Protein AF-A0A7V2NMQ9-F1 (afdb_monomer)

pLDDT: mean 81.62, std 16.1, range [44.09, 97.94]

Sequence (235 aa):
MQAESTKLNFFAKSVIMLVFILVFSIIYSTTAYSSTNKQQQLNTLNQQINNKKQKINKNNLTKSQLDADIKQADSNMYAIQTRLDKVRTQLSAAKTKTSVTQAKLNMLQIELEQKQQEHANALKKLKQLSVVLDKRANNFYRSSGIPYIEVILSAKSFSDLLHQVYYLSRIINQDAKLVKQIKDTKAVIEAAKAAIEKNKTATEQKQVILLSEENRIASLTVDLQKQKDSLAEQL

Foldseek 3Di:
DPPPVVVVVVVVVVVVVVVVVVVVVVVVPPPPPVVVVVVVVVVVVVVVVVVVVVVVVVVVVVVVVVVVVVVVLVVVLVVLVVVLVVLVVVLVVLVVVLVVLVVVLVVLVVVLVVLVVQLVVLVVVLVVLVVVVVVVVCCQVPVDPAHVVVVLVPQPDPVSSVVVVVVVVVVVVVSVVVNVVSVVSNVVSVVVNVVSVVVSVVSVVVSVVSVVVSVVSVVVSVVSVVVSVVSVVVD

Radius of gyration: 62.07 Å; Cα contacts (8 Å, |Δi|>4): 78; chains: 1; bounding box: 125×24×190 Å

Solvent-accessible surface area (backbone atoms only — not comparable to full-atom values): 12617 Å² total; per-residue (Å²): 144,76,79,67,68,60,58,54,55,51,52,54,50,53,52,52,52,52,51,50,54,53,54,54,56,57,68,73,61,70,71,64,76,69,52,51,59,55,53,49,52,50,52,53,49,51,50,50,49,51,53,48,51,52,50,50,53,50,49,52,52,52,50,55,48,50,57,48,51,50,54,52,50,53,53,50,48,50,53,48,48,56,51,46,53,54,44,51,53,50,37,52,54,36,51,51,53,43,50,54,49,50,53,49,49,54,51,47,52,54,53,43,52,53,40,52,51,53,40,53,51,40,51,51,52,49,53,53,51,51,54,52,49,51,50,49,56,46,46,61,73,62,58,61,105,51,59,57,67,54,59,53,69,62,40,94,42,76,69,53,31,54,50,54,54,51,53,51,54,51,52,55,54,50,52,54,50,51,53,48,52,46,52,53,50,41,52,52,39,54,53,50,42,55,51,48,50,54,52,41,55,57,49,50,56,50,44,54,53,42,52,52,50,35,51,54,42,49,51,51,47,53,53,50,48,52,55,47,53,55,54,62,73,74,109

Secondary structure (DSSP, 8-state):
--SSHHHHHHHHHHHHHHHHHHHHHHHHTSSHHHHHHHHHHHHHHHHHHHHHHHHHHHHHHHHHHHHHHHHHHHHHHHHHHHHHHHHHHHHHHHHHHHHHHHHHHHHHHHHHHHHHHHHHHHHHHHHHHHHHHHHHHHHHHHSSSS-HHHHHHT-SSHHHHHHHHHHHHHHHHHHHHHHHHHHHHHHHHHHHHHHHHHHHHHHHHHHHHHHHHHHHHHHHHHHHHHHHHHHHHT-

Structure (mmCIF, N/CA/C/O backbone):
data_AF-A0A7V2NMQ9-F1
#
_entry.id   AF-A0A7V2NMQ9-F1
#
loop_
_atom_site.group_PDB
_atom_site.id
_atom_site.type_symbol
_atom_site.label_atom_id
_atom_site.label_alt_id
_atom_site.label_comp_id
_atom_site.label_asym_id
_atom_site.label_entity_id
_atom_site.label_seq_id
_atom_site.pdbx_PDB_ins_code
_atom_site.Cartn_x
_atom_site.Cartn_y
_atom_site.Cartn_z
_atom_site.occupancy
_atom_site.B_iso_or_equiv
_atom_site.auth_seq_id
_atom_site.auth_comp_id
_atom_site.auth_asym_id
_atom_site.auth_atom_id
_atom_site.pdbx_PDB_model_num
ATOM 1 N N . MET A 1 1 ? -83.427 13.486 124.119 1.00 49.03 1 MET A N 1
ATOM 2 C CA . MET A 1 1 ? -82.099 13.020 123.652 1.00 49.03 1 MET A CA 1
ATOM 3 C C . MET A 1 1 ? -82.232 12.164 122.379 1.00 49.03 1 MET A C 1
ATOM 5 O O . MET A 1 1 ? -81.950 10.977 122.421 1.00 49.03 1 MET A O 1
ATOM 9 N N . GLN A 1 2 ? -82.694 12.723 121.247 1.00 48.34 2 GLN A N 1
ATOM 10 C CA . GLN A 1 2 ? -82.841 11.973 119.973 1.00 48.34 2 GLN A CA 1
ATOM 11 C C . GLN A 1 2 ? -82.358 12.737 118.715 1.00 48.34 2 GLN A C 1
ATOM 13 O O . GLN A 1 2 ? -82.467 12.216 117.613 1.00 48.34 2 GLN A O 1
ATOM 18 N N . ALA A 1 3 ? -81.787 13.944 118.847 1.00 51.97 3 ALA A N 1
ATOM 19 C CA . ALA A 1 3 ? -81.368 14.768 117.699 1.00 51.97 3 ALA A CA 1
ATOM 20 C C . ALA A 1 3 ? -79.864 14.676 117.343 1.00 51.97 3 ALA A C 1
ATOM 22 O O . ALA A 1 3 ? -79.441 15.205 116.317 1.00 51.97 3 ALA A O 1
ATOM 23 N N . GLU A 1 4 ? -79.049 14.011 118.169 1.00 51.28 4 GLU A N 1
ATOM 24 C CA . GLU A 1 4 ? -77.584 13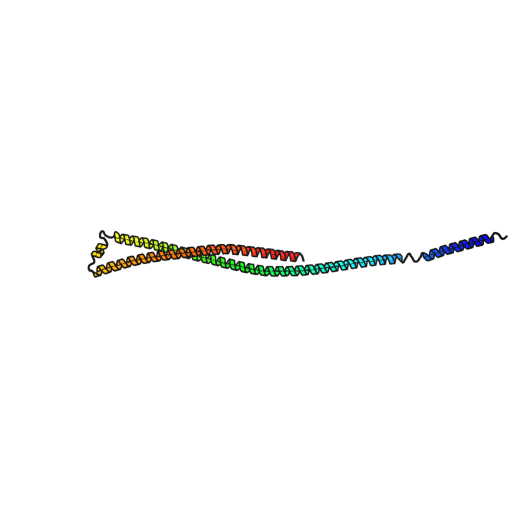.971 118.010 1.00 51.28 4 GLU A CA 1
ATOM 25 C C . GLU A 1 4 ? -77.079 12.690 117.316 1.00 51.28 4 GLU A C 1
ATOM 27 O O . GLU A 1 4 ? -76.068 12.714 116.616 1.00 51.28 4 GLU A O 1
ATOM 32 N N . SER A 1 5 ? -77.826 11.580 117.401 1.00 52.84 5 SER A N 1
ATOM 33 C CA . SER A 1 5 ? -77.443 10.289 116.800 1.00 52.84 5 SER A CA 1
ATOM 34 C C . SER A 1 5 ? -77.686 10.207 115.285 1.00 52.84 5 SER A C 1
ATOM 36 O O . SER A 1 5 ? -77.036 9.430 114.586 1.00 52.84 5 SER A O 1
ATOM 38 N N . THR A 1 6 ? -78.582 11.031 114.735 1.00 54.38 6 THR A N 1
ATOM 39 C CA . THR A 1 6 ? -78.907 11.063 113.298 1.00 54.38 6 THR A CA 1
ATOM 40 C C . THR A 1 6 ? -77.857 11.801 112.467 1.00 54.38 6 THR A C 1
ATOM 42 O O . THR A 1 6 ? -77.568 11.382 111.346 1.00 54.38 6 THR A O 1
ATOM 45 N N . LYS A 1 7 ? -77.219 12.845 113.015 1.00 52.78 7 LYS A N 1
ATOM 46 C CA . LYS A 1 7 ? -76.130 13.569 112.331 1.00 52.78 7 LYS A CA 1
ATOM 47 C C . LYS A 1 7 ? -74.842 12.745 112.257 1.00 52.78 7 LYS A C 1
ATOM 49 O O . LYS A 1 7 ? -74.168 12.770 111.229 1.00 52.78 7 LYS A O 1
ATOM 54 N N . LEU A 1 8 ? -74.552 11.958 113.296 1.00 52.03 8 LEU A N 1
ATOM 55 C CA . LEU A 1 8 ? -73.373 11.090 113.357 1.00 52.03 8 LEU A CA 1
ATOM 56 C C . LEU A 1 8 ? -73.447 9.942 112.328 1.00 52.03 8 LEU A C 1
ATOM 58 O O . LEU A 1 8 ? -72.465 9.651 111.648 1.00 52.03 8 LEU A O 1
ATOM 62 N N . ASN A 1 9 ? -74.638 9.367 112.120 1.00 55.31 9 ASN A N 1
ATOM 63 C CA . ASN A 1 9 ? -74.871 8.319 111.117 1.00 55.31 9 ASN A CA 1
ATOM 64 C C . ASN A 1 9 ? -74.845 8.831 109.665 1.00 55.31 9 ASN A C 1
ATOM 66 O O . ASN A 1 9 ? -74.479 8.081 108.758 1.00 55.31 9 ASN A O 1
ATOM 70 N N . PHE A 1 10 ? -75.214 10.093 109.423 1.00 58.16 10 PHE A N 1
ATOM 71 C CA . PHE A 1 10 ? -75.121 10.713 108.096 1.00 58.16 10 PHE A CA 1
ATOM 72 C C . PHE A 1 10 ? -73.667 11.052 107.733 1.00 58.16 10 PHE A C 1
ATOM 74 O O . PHE A 1 10 ? -73.222 10.752 106.626 1.00 58.16 10 PHE A O 1
ATOM 81 N N . PHE A 1 11 ? -72.894 11.583 108.688 1.00 57.97 11 PHE A N 1
ATOM 82 C CA . PHE A 1 11 ? -71.466 11.856 108.497 1.00 57.97 11 PHE A CA 1
ATOM 83 C C . PHE A 1 11 ? -70.657 10.571 108.275 1.00 57.97 11 PHE A C 1
ATOM 85 O O . PHE A 1 11 ? -69.853 10.509 107.348 1.00 57.97 11 PHE A O 1
ATOM 92 N N . ALA A 1 12 ? -70.921 9.517 109.054 1.00 59.53 12 ALA A N 1
ATOM 93 C CA . ALA A 1 12 ? -70.247 8.228 108.897 1.00 59.53 12 ALA A CA 1
ATOM 94 C C . ALA A 1 12 ? -70.506 7.591 107.516 1.00 59.53 12 ALA A C 1
ATOM 96 O O . ALA A 1 12 ? -69.577 7.085 106.888 1.00 59.53 12 ALA A O 1
ATOM 97 N N . LYS A 1 13 ? -71.739 7.672 106.993 1.00 58.72 13 LYS A N 1
ATOM 98 C CA . LYS A 1 13 ? -72.078 7.165 105.650 1.00 58.72 13 LYS A CA 1
ATOM 99 C C . LYS A 1 13 ? -71.428 7.977 104.521 1.00 58.72 13 LYS A C 1
ATOM 101 O O . LYS A 1 13 ? -70.938 7.373 103.569 1.00 58.72 13 LYS A O 1
ATOM 106 N N . SER A 1 14 ? -71.353 9.305 104.640 1.00 59.72 14 SER A N 1
ATOM 107 C CA . SER A 1 14 ? -70.660 10.163 103.660 1.00 59.72 14 SER A CA 1
ATOM 108 C C . SER A 1 14 ? -69.146 9.938 103.637 1.00 59.72 14 SER A C 1
ATOM 110 O O . SER A 1 14 ? -68.545 9.940 102.564 1.00 59.72 14 SER A O 1
ATOM 112 N N . VAL A 1 15 ? -68.526 9.678 104.793 1.00 62.31 15 VAL A N 1
ATOM 113 C CA . VAL A 1 15 ? -67.095 9.335 104.880 1.00 62.31 15 VAL A CA 1
ATOM 114 C C . VAL A 1 15 ? -66.822 7.967 104.248 1.00 62.31 15 VAL A C 1
ATOM 116 O O . VAL A 1 15 ? -65.886 7.837 103.465 1.00 62.31 15 VAL A O 1
ATOM 119 N N . ILE A 1 16 ? -67.672 6.966 104.499 1.00 65.19 16 ILE A N 1
ATOM 120 C CA . ILE A 1 16 ? -67.538 5.631 103.891 1.00 65.19 16 ILE A CA 1
ATOM 121 C C . ILE A 1 16 ? -67.720 5.690 102.365 1.00 65.19 16 ILE A C 1
ATOM 123 O O . ILE A 1 16 ? -66.962 5.049 101.641 1.00 65.19 16 ILE A O 1
ATOM 127 N N . MET A 1 17 ? -68.661 6.497 101.858 1.00 61.31 17 MET A N 1
ATOM 128 C CA . MET A 1 17 ? -68.865 6.684 100.416 1.00 61.31 17 MET A CA 1
ATOM 129 C C . MET A 1 17 ? -67.668 7.379 99.743 1.00 61.31 17 MET A C 1
ATOM 131 O O . MET A 1 17 ? -67.237 6.954 98.673 1.00 61.31 17 MET A O 1
ATOM 135 N N . LEU A 1 18 ? -67.086 8.402 100.381 1.00 60.34 18 LEU A N 1
ATOM 136 C CA . LEU A 1 18 ? -65.887 9.087 99.883 1.00 60.34 18 LEU A CA 1
ATOM 137 C C . LEU A 1 18 ? -64.660 8.173 99.864 1.00 60.34 18 LEU A C 1
ATOM 139 O O . LEU A 1 18 ? -63.920 8.179 98.883 1.00 60.34 18 LEU A O 1
ATOM 143 N N . VAL A 1 19 ? -64.476 7.346 100.897 1.00 60.62 19 VAL A N 1
ATOM 144 C CA . VAL A 1 19 ? -63.404 6.340 100.944 1.00 60.62 19 VAL A CA 1
ATOM 145 C C . VAL A 1 19 ? -63.597 5.291 99.846 1.00 60.62 19 VAL A C 1
ATOM 147 O O . VAL A 1 19 ? -62.627 4.912 99.197 1.00 60.62 19 VAL A O 1
ATOM 150 N N . PHE A 1 20 ? -64.836 4.880 99.559 1.00 61.06 20 PHE A N 1
ATOM 151 C CA . PHE A 1 20 ? -65.122 3.941 98.471 1.00 61.06 20 PHE A CA 1
ATOM 152 C C . PHE A 1 20 ? -64.808 4.528 97.086 1.00 61.06 20 PHE A C 1
ATOM 154 O O . PHE A 1 20 ? -64.222 3.838 96.259 1.00 61.06 20 PHE A O 1
ATOM 161 N N . ILE A 1 21 ? -65.121 5.806 96.842 1.00 61.31 21 ILE A N 1
ATOM 162 C CA . ILE A 1 21 ? -64.790 6.509 95.588 1.00 61.31 21 ILE A CA 1
ATOM 163 C C . ILE A 1 21 ? -63.269 6.679 95.435 1.00 61.31 21 ILE A C 1
ATOM 165 O O . ILE A 1 21 ? -62.732 6.500 94.341 1.00 61.31 21 ILE A O 1
ATOM 169 N N . LEU A 1 22 ? -62.558 6.957 96.531 1.00 57.12 22 LEU A N 1
ATOM 170 C CA . LEU A 1 22 ? -61.097 7.085 96.547 1.00 57.12 22 LEU A CA 1
ATOM 171 C C . LEU A 1 22 ? -60.401 5.743 96.277 1.00 57.12 22 LEU A C 1
ATOM 173 O O . LEU A 1 22 ? -59.485 5.682 95.462 1.00 57.12 22 LEU A O 1
ATOM 177 N N . VAL A 1 23 ? -60.876 4.654 96.887 1.00 57.97 23 VAL A N 1
ATOM 178 C CA . VAL A 1 23 ? -60.343 3.300 96.668 1.00 57.97 23 VAL A CA 1
ATOM 179 C C . VAL A 1 23 ? -60.684 2.787 95.264 1.00 57.97 23 VAL A C 1
ATOM 181 O O . VAL A 1 23 ? -59.832 2.181 94.618 1.00 57.97 23 VAL A O 1
ATOM 184 N N . PHE A 1 24 ? -61.873 3.098 94.734 1.00 54.09 24 PHE A N 1
ATOM 185 C CA . PHE A 1 24 ? -62.241 2.751 93.357 1.00 54.09 24 PHE A CA 1
ATOM 186 C C . PHE A 1 24 ? -61.367 3.499 92.336 1.00 54.09 24 PHE A C 1
ATOM 188 O O . PHE A 1 24 ? -60.907 2.894 91.375 1.00 54.09 24 PHE A O 1
ATOM 195 N N . SER A 1 25 ? -61.029 4.771 92.579 1.00 54.34 25 SER A N 1
ATOM 196 C CA . SER A 1 25 ? -60.140 5.558 91.704 1.00 54.34 25 SER A CA 1
ATOM 197 C C . SER A 1 25 ? -58.686 5.041 91.681 1.00 54.34 25 SER A C 1
ATOM 199 O O . SER A 1 25 ? -58.010 5.073 90.649 1.00 54.34 25 SER A O 1
ATOM 201 N N . ILE A 1 26 ? -58.205 4.475 92.794 1.00 54.38 26 ILE A N 1
ATOM 202 C CA . ILE A 1 26 ? -56.850 3.904 92.894 1.00 54.38 26 ILE A CA 1
ATOM 203 C C . ILE A 1 26 ? -56.736 2.569 92.130 1.00 54.38 26 ILE A C 1
ATOM 205 O O . ILE A 1 26 ? -55.684 2.285 91.557 1.00 54.38 26 ILE A O 1
ATOM 209 N N . ILE A 1 27 ? -57.811 1.775 92.037 1.00 51.16 27 ILE A N 1
ATOM 210 C CA . ILE A 1 27 ? -57.792 0.464 91.356 1.00 51.16 27 ILE A CA 1
ATOM 211 C C . ILE A 1 27 ? -57.778 0.602 89.819 1.00 51.16 27 ILE A C 1
ATOM 213 O O . ILE A 1 27 ? -57.143 -0.209 89.148 1.00 51.16 27 ILE A O 1
ATOM 217 N N . TYR A 1 28 ? -58.378 1.653 89.241 1.00 50.31 28 TYR A N 1
ATOM 218 C CA . TYR A 1 28 ? -58.325 1.896 87.783 1.00 50.31 28 TYR A CA 1
ATOM 219 C C . TYR A 1 28 ? -57.007 2.521 87.297 1.00 50.31 28 TYR A C 1
ATOM 221 O O . TYR A 1 28 ? -56.738 2.537 86.097 1.00 50.31 28 TYR A O 1
ATOM 229 N N . SER A 1 29 ? -56.164 3.016 88.207 1.00 48.38 29 SER A N 1
ATOM 230 C CA . SER A 1 29 ? -54.985 3.816 87.852 1.00 48.38 29 SER A CA 1
ATOM 231 C C . SER A 1 29 ? -53.693 3.003 87.674 1.00 48.38 29 SER A C 1
ATOM 233 O O . SER A 1 29 ? -52.696 3.544 87.201 1.00 48.38 29 SER A O 1
ATOM 235 N N . THR A 1 30 ? -53.657 1.713 88.031 1.00 46.03 30 THR A N 1
ATOM 236 C CA . THR A 1 30 ? -52.384 0.965 88.151 1.00 46.03 30 THR A CA 1
ATOM 237 C C . THR A 1 30 ? -52.039 0.042 86.977 1.00 46.03 30 THR A C 1
ATOM 239 O O . THR A 1 30 ? -50.930 -0.487 86.938 1.00 46.03 30 THR A O 1
ATOM 242 N N . THR A 1 31 ? -52.899 -0.101 85.963 1.00 49.47 31 THR A N 1
ATOM 243 C CA . THR A 1 31 ? -52.599 -0.936 84.775 1.00 49.47 31 THR A CA 1
ATOM 244 C C . THR A 1 31 ? -52.143 -0.148 83.539 1.00 49.47 31 THR A C 1
ATOM 246 O O . THR A 1 31 ? -51.659 -0.746 82.579 1.00 49.47 31 THR A O 1
ATOM 249 N N . ALA A 1 32 ? -52.213 1.189 83.555 1.00 48.22 32 ALA A N 1
ATOM 250 C CA . ALA A 1 32 ? -51.909 2.028 82.387 1.00 48.22 32 ALA A CA 1
ATOM 251 C C . ALA A 1 32 ? -50.427 2.454 82.259 1.00 48.22 32 ALA A C 1
ATOM 253 O O . ALA A 1 32 ? -49.964 2.787 81.167 1.00 48.22 32 ALA A O 1
ATOM 254 N N . TYR A 1 33 ? -49.647 2.428 83.344 1.00 44.53 33 TYR A N 1
ATOM 255 C CA . TYR A 1 33 ? -48.321 3.069 83.363 1.00 44.53 33 TYR A CA 1
ATOM 256 C C . TYR A 1 33 ? -47.143 2.148 82.997 1.00 44.53 33 TYR A C 1
ATOM 258 O O . TYR A 1 33 ? -46.080 2.640 82.625 1.00 44.53 33 TYR A O 1
ATOM 266 N N . SER A 1 34 ? -47.314 0.822 83.017 1.00 49.94 34 SER A N 1
ATOM 267 C CA . SER A 1 34 ? -46.250 -0.139 82.668 1.00 49.94 34 SER A CA 1
ATOM 268 C C . SER A 1 34 ? -46.403 -0.772 81.276 1.00 49.94 34 SER A C 1
ATOM 270 O O . SER A 1 34 ? -45.398 -1.164 80.677 1.00 49.94 34 SER A O 1
ATOM 272 N N . SER A 1 35 ? -47.618 -0.826 80.713 1.00 52.94 35 SER A N 1
ATOM 273 C CA . SER A 1 35 ? -47.844 -1.329 79.346 1.00 52.94 35 SER A CA 1
ATOM 274 C C . SER A 1 35 ? -47.477 -0.293 78.276 1.00 52.94 35 SER A C 1
ATOM 276 O O . SER A 1 35 ? -46.933 -0.663 77.239 1.00 52.94 35 SER A O 1
ATOM 278 N N . THR A 1 36 ? -47.649 1.004 78.562 1.00 60.12 36 THR A N 1
ATOM 279 C CA . THR A 1 36 ? -47.362 2.109 77.630 1.00 60.12 36 THR A CA 1
ATOM 280 C C . THR A 1 36 ? -45.892 2.151 77.188 1.00 60.12 36 THR A C 1
ATOM 282 O O . THR A 1 36 ? -45.621 2.306 76.000 1.00 60.12 36 THR A O 1
ATOM 285 N N . ASN A 1 37 ? -44.938 1.900 78.096 1.00 71.06 37 ASN A N 1
ATOM 286 C CA . ASN A 1 37 ? -43.503 1.856 77.767 1.00 71.06 37 ASN A CA 1
ATOM 287 C C . ASN A 1 37 ? -43.128 0.666 76.859 1.00 71.06 37 ASN A C 1
ATOM 289 O O . ASN A 1 37 ? -42.363 0.831 75.909 1.00 71.06 37 ASN A O 1
ATOM 293 N N . LYS A 1 38 ? -43.688 -0.530 77.100 1.00 74.94 38 LYS A N 1
ATOM 294 C CA . LYS A 1 38 ? -43.487 -1.697 76.215 1.00 74.94 38 LYS A CA 1
ATOM 295 C C . LYS A 1 38 ? -44.173 -1.506 74.861 1.00 74.94 38 LYS A C 1
ATOM 297 O O . LYS A 1 38 ? -43.589 -1.852 73.838 1.00 74.94 38 LYS A O 1
ATOM 302 N N . GLN A 1 39 ? -45.371 -0.920 74.836 1.00 78.56 39 GLN A N 1
ATOM 303 C CA . GLN A 1 39 ? -46.099 -0.607 73.602 1.00 78.56 39 GLN A CA 1
ATOM 304 C C . GLN A 1 39 ? -45.323 0.404 72.743 1.00 78.56 39 GLN A C 1
ATOM 306 O O . GLN A 1 39 ? -45.195 0.227 71.532 1.00 78.56 39 GLN A O 1
ATOM 311 N N . GLN A 1 40 ? -44.751 1.435 73.374 1.00 80.06 40 GLN A N 1
ATOM 312 C CA . GLN A 1 40 ? -43.872 2.397 72.713 1.00 80.06 40 GLN A CA 1
ATOM 313 C C . GLN A 1 40 ? -42.618 1.713 72.164 1.00 80.06 40 GLN A C 1
ATOM 315 O O . GLN A 1 40 ? -42.345 1.865 70.980 1.00 80.06 40 GLN A O 1
ATOM 320 N N . GLN A 1 41 ? -41.915 0.889 72.953 1.00 84.56 41 GLN A N 1
ATOM 321 C CA . GLN A 1 41 ? -40.752 0.122 72.478 1.00 84.56 41 GLN A CA 1
ATOM 322 C C . GLN A 1 41 ? -41.080 -0.793 71.286 1.00 84.56 41 GLN A C 1
ATOM 324 O O . GLN A 1 41 ? -40.299 -0.851 70.336 1.00 84.56 41 GLN A O 1
ATOM 329 N N . LEU A 1 42 ? -42.235 -1.469 71.296 1.00 84.06 42 LEU A N 1
ATOM 330 C CA . LEU A 1 42 ? -42.701 -2.288 70.170 1.00 84.06 42 LEU A CA 1
ATOM 331 C C . LEU A 1 42 ? -42.957 -1.446 68.917 1.00 84.06 42 LEU A C 1
ATOM 333 O O . LEU A 1 42 ? -42.557 -1.843 67.823 1.00 84.06 42 LEU A O 1
ATOM 337 N N . ASN A 1 43 ? -43.571 -0.272 69.062 1.00 87.38 43 ASN A N 1
ATOM 338 C CA . ASN A 1 43 ? -43.799 0.641 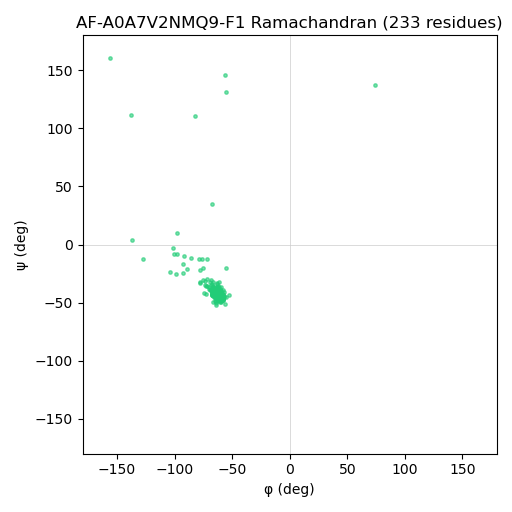67.944 1.00 87.38 43 ASN A CA 1
ATOM 339 C C . ASN A 1 43 ? -42.477 1.154 67.354 1.00 87.38 43 ASN A C 1
ATOM 341 O O . ASN A 1 43 ? -42.306 1.124 66.134 1.00 87.38 43 ASN A O 1
ATOM 345 N N . THR A 1 44 ? -41.512 1.544 68.193 1.00 90.19 44 THR A N 1
ATOM 346 C CA . THR A 1 44 ? -40.182 1.978 67.738 1.00 90.19 44 THR A CA 1
ATOM 347 C C . THR A 1 44 ? -39.432 0.842 67.042 1.00 90.19 44 THR A C 1
ATOM 349 O O . THR A 1 44 ? -38.821 1.051 65.993 1.00 90.19 44 THR A O 1
ATOM 352 N N . LEU A 1 45 ? -39.504 -0.382 67.577 1.00 89.81 45 LEU A N 1
ATOM 353 C CA . LEU A 1 45 ? -38.884 -1.561 66.970 1.00 89.81 45 LEU A CA 1
ATOM 354 C C . LEU A 1 45 ? -39.526 -1.902 65.617 1.00 89.81 45 LEU A C 1
ATOM 356 O O . LEU A 1 45 ? -38.810 -2.145 64.646 1.00 89.81 45 LEU A O 1
ATOM 360 N N . ASN A 1 46 ? -40.857 -1.848 65.512 1.00 90.62 46 ASN A N 1
ATOM 361 C CA . ASN A 1 46 ? -41.579 -2.054 64.254 1.00 90.62 46 ASN A CA 1
ATOM 362 C C . ASN A 1 46 ? -41.213 -1.000 63.199 1.00 90.62 46 ASN A C 1
ATOM 364 O O . ASN A 1 46 ? -40.991 -1.345 62.035 1.00 90.62 46 ASN A O 1
ATOM 368 N N . GLN A 1 47 ? -41.071 0.269 63.593 1.00 93.31 47 GLN A N 1
ATOM 369 C CA . GLN A 1 47 ? -40.571 1.324 62.706 1.00 93.31 47 GLN A CA 1
ATOM 370 C C . GLN A 1 47 ? -39.140 1.037 62.234 1.00 93.31 47 GLN A C 1
ATOM 372 O O . GLN A 1 47 ? -38.853 1.144 61.042 1.00 93.31 47 GLN A O 1
ATOM 377 N N . GLN A 1 48 ? -38.242 0.608 63.128 1.00 93.31 48 GLN A N 1
ATOM 378 C CA . GLN A 1 48 ? -36.878 0.223 62.753 1.00 93.31 48 GLN A CA 1
ATOM 379 C C . GLN A 1 48 ? -36.847 -0.983 61.804 1.00 93.31 48 GLN A C 1
ATOM 381 O O . GLN A 1 48 ? -36.060 -0.982 60.856 1.00 93.31 48 GLN A O 1
ATOM 386 N N . ILE A 1 49 ? -37.701 -1.990 62.017 1.00 93.00 49 ILE A N 1
ATOM 387 C CA . ILE A 1 49 ? -37.839 -3.150 61.124 1.00 93.00 49 ILE A CA 1
ATOM 388 C C . ILE A 1 49 ? -38.317 -2.702 59.743 1.00 93.00 49 ILE A C 1
ATOM 390 O O . ILE A 1 49 ? -37.718 -3.102 58.746 1.00 93.00 49 ILE A O 1
ATOM 394 N N . ASN A 1 50 ? -39.339 -1.847 59.663 1.00 94.44 50 ASN A N 1
ATOM 395 C CA . ASN A 1 50 ? -39.821 -1.323 58.384 1.00 94.44 50 ASN A CA 1
ATOM 396 C C . ASN A 1 50 ? -38.751 -0.494 57.666 1.00 94.44 50 ASN A C 1
ATOM 398 O O . ASN A 1 50 ? -38.509 -0.716 56.481 1.00 94.44 50 ASN A O 1
ATOM 402 N N . ASN A 1 51 ? -38.032 0.370 58.385 1.00 95.69 51 ASN A N 1
ATOM 403 C CA . ASN A 1 51 ? -36.920 1.139 57.825 1.00 95.69 51 ASN A CA 1
ATOM 404 C C . ASN A 1 51 ? -35.793 0.223 57.317 1.00 95.69 51 ASN A C 1
ATOM 406 O O . ASN A 1 51 ? -35.243 0.449 56.239 1.00 95.69 51 ASN A O 1
ATOM 410 N N . LYS A 1 52 ? -35.451 -0.841 58.058 1.00 93.50 52 LYS A N 1
ATOM 411 C CA . LYS A 1 52 ? -34.465 -1.843 57.618 1.00 93.50 52 LYS A CA 1
ATOM 412 C C . LYS A 1 52 ? -34.956 -2.626 56.397 1.00 93.50 52 LYS A C 1
ATOM 414 O O . LYS A 1 52 ? -34.183 -2.785 55.459 1.00 93.50 52 LYS A O 1
ATOM 419 N N . LYS A 1 53 ? -36.224 -3.055 56.358 1.00 93.69 53 LYS A N 1
ATOM 420 C CA . LYS A 1 53 ? -36.832 -3.714 55.186 1.00 93.69 53 LYS A CA 1
ATOM 421 C C . LYS A 1 53 ? -36.792 -2.815 53.949 1.00 93.69 53 LYS A C 1
ATOM 423 O O . LYS A 1 53 ? -36.396 -3.275 52.885 1.00 93.69 53 LYS A O 1
ATOM 428 N N . GLN A 1 54 ? -37.120 -1.530 54.089 1.00 94.81 54 GLN A N 1
ATOM 429 C CA . GLN A 1 54 ? -37.014 -0.558 52.996 1.00 94.81 54 GLN A CA 1
ATOM 430 C C . GLN A 1 54 ? -35.567 -0.393 52.510 1.00 94.81 54 GLN A C 1
ATOM 432 O O . GLN A 1 54 ? -35.332 -0.392 51.304 1.00 94.81 54 GLN A O 1
ATOM 437 N N . LYS A 1 55 ? -34.587 -0.318 53.424 1.00 94.44 55 LYS A N 1
ATOM 438 C CA . LYS A 1 55 ? -33.158 -0.284 53.065 1.00 94.44 55 LYS A CA 1
ATOM 439 C C . LYS A 1 55 ? -32.710 -1.552 52.335 1.00 94.44 55 LYS A C 1
ATOM 441 O O . LYS A 1 55 ? -32.002 -1.441 51.343 1.00 94.44 55 LYS A O 1
ATOM 446 N N . ILE A 1 56 ? -33.140 -2.735 52.781 1.00 94.50 56 ILE A N 1
ATOM 447 C CA . ILE A 1 56 ? -32.843 -4.011 52.108 1.00 94.50 56 ILE A CA 1
ATOM 448 C C . ILE A 1 56 ? -33.439 -4.023 50.699 1.00 94.50 56 ILE A C 1
ATOM 450 O O . ILE A 1 56 ? -32.728 -4.327 49.748 1.00 94.50 56 ILE A O 1
ATOM 454 N N . ASN A 1 57 ? -34.705 -3.630 50.543 1.00 95.62 57 ASN A N 1
ATOM 455 C CA . ASN A 1 57 ? -35.341 -3.560 49.229 1.00 95.62 57 ASN A CA 1
ATOM 456 C C . ASN A 1 57 ? -34.617 -2.571 48.307 1.00 95.62 57 ASN A C 1
ATOM 458 O O . ASN A 1 57 ? -34.348 -2.905 47.157 1.00 95.62 57 ASN A O 1
ATOM 462 N N . LYS A 1 58 ? -34.233 -1.392 48.816 1.00 95.19 58 LYS A N 1
ATOM 463 C CA . LYS A 1 58 ? -33.439 -0.416 48.060 1.00 95.19 58 LYS A CA 1
ATOM 464 C C . LYS A 1 58 ? -32.085 -0.994 47.641 1.00 95.19 58 LYS A C 1
ATOM 466 O O . LYS A 1 58 ? -31.729 -0.885 46.476 1.00 95.19 58 LYS A O 1
ATOM 471 N N . ASN A 1 59 ? -31.370 -1.656 48.549 1.00 95.12 59 ASN A N 1
ATOM 472 C CA . ASN A 1 59 ? -30.085 -2.285 48.243 1.00 95.12 59 ASN A CA 1
ATOM 473 C C . ASN A 1 59 ? -30.219 -3.419 47.217 1.00 95.12 59 ASN A C 1
ATOM 475 O O . ASN A 1 59 ? -29.365 -3.535 46.347 1.00 95.12 59 ASN A O 1
ATOM 479 N N . ASN A 1 60 ? -31.280 -4.227 47.281 1.00 94.31 60 ASN A N 1
ATOM 480 C CA . ASN A 1 60 ? -31.539 -5.283 46.298 1.00 94.31 60 ASN A CA 1
ATOM 481 C C . ASN A 1 60 ? -31.845 -4.705 44.910 1.00 94.31 60 ASN A C 1
ATOM 483 O O . ASN A 1 60 ? -31.342 -5.225 43.917 1.00 94.31 60 ASN A O 1
ATOM 487 N N . LEU A 1 61 ? -32.613 -3.611 44.839 1.00 95.38 61 LEU A N 1
ATOM 488 C CA . LEU A 1 61 ? -32.845 -2.883 43.588 1.00 95.38 61 LEU A CA 1
ATOM 489 C C . LEU A 1 61 ? -31.538 -2.304 43.035 1.00 95.38 61 LEU A C 1
ATOM 491 O O . LEU A 1 61 ? -31.236 -2.503 41.865 1.00 95.38 61 LEU A O 1
ATOM 495 N N . THR A 1 62 ? -30.728 -1.657 43.879 1.00 94.88 62 THR A N 1
ATOM 496 C CA . THR A 1 62 ? -29.409 -1.139 43.489 1.00 94.88 62 THR A CA 1
ATOM 497 C C . THR A 1 62 ? -28.484 -2.256 43.010 1.00 94.88 62 THR A C 1
ATOM 499 O O . THR A 1 62 ? -27.869 -2.107 41.963 1.00 94.88 62 THR A O 1
ATOM 502 N N . LYS A 1 63 ? -28.426 -3.397 43.707 1.00 94.81 63 LYS A N 1
ATOM 503 C CA . LYS A 1 63 ? -27.646 -4.567 43.280 1.00 94.81 63 LYS A CA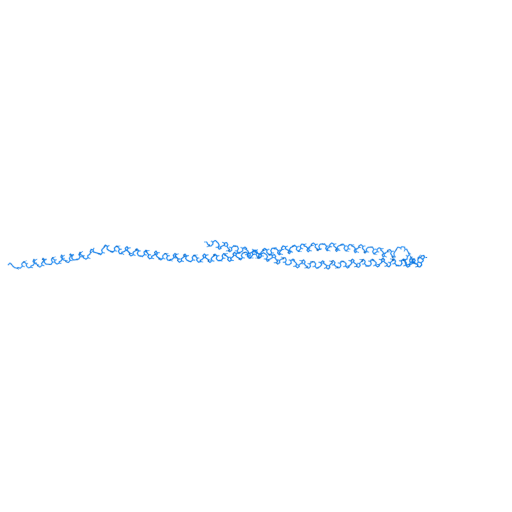 1
ATOM 504 C C . LYS A 1 63 ? -28.105 -5.071 41.911 1.00 94.81 63 LYS A C 1
ATOM 506 O O . LYS A 1 63 ? -27.271 -5.275 41.043 1.00 94.81 63 LYS A O 1
ATOM 511 N N . SER A 1 64 ? -29.414 -5.223 41.702 1.00 95.75 64 SER A N 1
ATOM 512 C CA . SER A 1 64 ? -29.958 -5.658 40.411 1.00 95.75 64 SER A CA 1
ATOM 513 C C . SER A 1 64 ? -29.649 -4.674 39.281 1.00 95.75 64 SER A C 1
ATOM 515 O O . SER A 1 64 ? -29.439 -5.110 38.153 1.00 95.75 64 SER A O 1
ATOM 517 N N . GLN A 1 65 ? -29.643 -3.369 39.570 1.00 94.62 65 GLN A N 1
ATOM 518 C CA . GLN A 1 65 ? -29.265 -2.332 38.613 1.00 94.62 65 GLN A CA 1
ATOM 519 C C . GLN A 1 65 ? -27.776 -2.438 38.260 1.00 94.62 65 GLN A C 1
ATOM 521 O O . GLN A 1 65 ? -27.445 -2.531 37.086 1.00 94.62 65 GLN A O 1
ATOM 526 N N . LEU A 1 66 ? -26.898 -2.536 39.265 1.00 93.50 66 LEU A N 1
ATOM 527 C CA . LEU A 1 66 ? -25.460 -2.746 39.065 1.00 93.50 66 LEU A CA 1
ATOM 528 C C . LEU A 1 66 ? -25.165 -4.028 38.276 1.00 93.50 66 LEU A C 1
ATOM 530 O O . LEU A 1 66 ? -24.355 -4.000 37.359 1.00 93.50 66 LEU A O 1
ATOM 534 N N . ASP A 1 67 ? -25.844 -5.139 38.576 1.00 93.75 67 ASP A N 1
ATOM 535 C CA . ASP A 1 67 ? -25.677 -6.398 37.837 1.00 93.75 67 ASP A CA 1
ATOM 536 C C . ASP A 1 67 ? -26.095 -6.251 36.357 1.00 93.75 67 ASP A C 1
ATOM 538 O O . ASP A 1 67 ? -25.513 -6.892 35.477 1.00 93.75 67 ASP A O 1
ATOM 542 N N . ALA A 1 68 ? -27.103 -5.421 36.062 1.00 94.69 68 ALA A N 1
ATOM 543 C CA . ALA A 1 68 ? -27.509 -5.108 34.692 1.00 94.69 68 ALA A CA 1
ATOM 544 C C . ALA A 1 68 ? -26.492 -4.192 33.990 1.00 94.69 68 ALA A C 1
ATOM 546 O O . ALA A 1 68 ? -26.133 -4.457 32.841 1.00 94.69 68 ALA A O 1
ATOM 547 N N . ASP A 1 69 ? -25.990 -3.173 34.689 1.00 92.06 69 ASP A N 1
ATOM 548 C CA . ASP A 1 69 ? -24.990 -2.234 34.177 1.00 92.06 69 ASP A CA 1
ATOM 549 C C . ASP A 1 69 ? -23.661 -2.954 33.866 1.00 92.06 69 ASP A C 1
ATOM 551 O O . ASP A 1 69 ? -23.102 -2.762 32.786 1.00 92.06 69 ASP A O 1
ATOM 555 N N . ILE A 1 70 ? -23.212 -3.869 34.740 1.00 91.50 70 ILE A N 1
ATOM 556 C CA . ILE A 1 70 ? -22.025 -4.719 34.521 1.00 91.50 70 ILE A CA 1
ATOM 557 C C . ILE A 1 70 ? -22.201 -5.579 33.266 1.00 91.50 70 ILE A C 1
ATOM 559 O O . ILE A 1 70 ? -21.344 -5.568 32.385 1.00 91.50 70 ILE A O 1
ATOM 563 N N . LYS A 1 71 ? -23.336 -6.278 33.124 1.00 93.94 71 LYS A N 1
ATOM 564 C CA . LYS A 1 71 ? -23.609 -7.102 31.930 1.00 93.94 71 LYS A CA 1
ATOM 565 C C . LYS A 1 71 ? -23.613 -6.277 30.645 1.00 93.94 71 LYS A C 1
ATOM 567 O O . LYS A 1 71 ? -23.127 -6.737 29.610 1.00 93.94 71 LYS A O 1
ATOM 572 N N . GLN A 1 72 ? -24.179 -5.073 30.695 1.00 93.38 72 GLN A N 1
ATOM 573 C CA . GLN A 1 72 ? -24.192 -4.171 29.550 1.00 93.38 72 GLN A CA 1
ATOM 574 C C . GLN A 1 72 ? -22.773 -3.709 29.196 1.00 93.38 72 GLN A C 1
ATOM 576 O O . GLN A 1 72 ? -22.415 -3.675 28.015 1.00 93.38 72 GLN A O 1
ATOM 581 N N . ALA A 1 73 ? -21.957 -3.384 30.196 1.00 92.06 73 ALA A N 1
ATOM 582 C CA . ALA A 1 73 ? -20.577 -2.976 29.997 1.00 92.06 73 ALA A CA 1
ATOM 583 C C . ALA A 1 73 ? -19.702 -4.120 29.456 1.00 92.06 73 ALA A C 1
ATOM 585 O O . ALA A 1 73 ? -18.971 -3.899 28.492 1.00 92.06 73 ALA A O 1
ATOM 586 N N . ASP A 1 74 ? -19.858 -5.350 29.956 1.00 91.38 74 ASP A N 1
ATOM 587 C CA . ASP A 1 74 ? -19.190 -6.547 29.419 1.00 91.38 74 ASP A CA 1
ATOM 588 C C . ASP A 1 74 ? -19.530 -6.765 27.937 1.00 91.38 74 ASP A C 1
ATOM 590 O O . ASP A 1 74 ? -18.647 -6.978 27.097 1.00 91.38 74 ASP A O 1
ATOM 594 N N . SER A 1 75 ? -20.815 -6.649 27.582 1.00 94.62 75 SER A N 1
ATOM 595 C CA . SER A 1 75 ? -21.267 -6.747 26.189 1.00 94.62 75 SER A CA 1
ATOM 596 C C . SER A 1 75 ? -20.642 -5.655 25.313 1.00 94.62 75 SER A C 1
ATOM 598 O O . SER A 1 75 ? -20.217 -5.921 24.184 1.00 94.62 75 SER A O 1
ATOM 600 N N . ASN A 1 76 ? -20.556 -4.425 25.823 1.00 93.88 76 ASN A N 1
ATOM 601 C CA . ASN A 1 76 ? -19.928 -3.309 25.120 1.00 93.88 76 ASN A CA 1
ATOM 602 C C . ASN A 1 76 ? -18.412 -3.530 24.953 1.00 93.88 76 ASN A C 1
ATOM 604 O O . ASN A 1 76 ? -17.885 -3.317 23.858 1.00 93.88 76 ASN A O 1
ATOM 608 N N . MET A 1 77 ? -17.714 -4.019 25.985 1.00 92.88 77 MET A N 1
ATOM 609 C CA . MET A 1 77 ? -16.290 -4.368 25.917 1.00 92.88 77 MET A CA 1
ATOM 610 C C . MET A 1 77 ? -16.028 -5.448 24.865 1.00 92.88 77 MET A C 1
ATOM 612 O O . MET A 1 77 ? -15.093 -5.315 24.072 1.00 92.88 77 MET A O 1
ATOM 616 N N . TYR A 1 78 ? -16.864 -6.487 24.808 1.00 94.75 78 TYR A N 1
ATOM 617 C CA . TYR A 1 78 ? -16.751 -7.547 23.806 1.00 94.75 78 TYR A CA 1
ATOM 618 C C . TYR A 1 78 ? -16.959 -7.024 22.376 1.00 94.75 78 TYR A C 1
ATOM 620 O O . TYR A 1 78 ? -16.196 -7.354 21.459 1.00 94.75 78 TYR A O 1
ATOM 628 N N . ALA A 1 79 ? -17.955 -6.156 22.178 1.00 95.69 79 ALA A N 1
ATOM 629 C CA . ALA A 1 79 ? -18.208 -5.522 20.887 1.00 95.69 79 ALA A CA 1
ATOM 630 C C . ALA A 1 79 ? -17.032 -4.632 20.441 1.00 95.69 79 ALA A C 1
ATOM 632 O O . ALA A 1 79 ? -16.597 -4.710 19.286 1.00 95.69 79 ALA A O 1
ATOM 633 N N . ILE A 1 80 ? -16.473 -3.826 21.353 1.00 95.50 80 ILE A N 1
ATOM 634 C CA . ILE A 1 80 ? -15.297 -2.989 21.076 1.00 95.50 80 ILE A CA 1
ATOM 635 C C . ILE A 1 80 ? -14.075 -3.859 20.769 1.00 95.50 80 ILE A C 1
ATOM 637 O O . ILE A 1 80 ? -13.362 -3.572 19.808 1.00 95.50 80 ILE A O 1
ATOM 641 N N . GLN A 1 81 ? -13.854 -4.946 21.513 1.00 94.50 81 GLN A N 1
ATOM 642 C CA . GLN A 1 81 ? -12.754 -5.882 21.268 1.00 94.50 81 GLN A CA 1
ATOM 643 C C . GLN A 1 81 ? -12.852 -6.517 19.875 1.00 94.50 81 GLN A C 1
ATOM 645 O O . GLN A 1 81 ? -11.887 -6.493 19.114 1.00 94.50 81 GLN A O 1
ATOM 650 N N . THR A 1 82 ? -14.039 -6.985 19.491 1.00 97.25 82 THR A N 1
ATOM 651 C CA . THR A 1 82 ? -14.283 -7.549 18.154 1.00 97.25 82 THR A CA 1
ATOM 652 C C . THR A 1 82 ? -14.006 -6.516 17.055 1.00 97.25 82 THR A C 1
ATOM 654 O O . THR A 1 82 ? -13.414 -6.822 16.015 1.00 97.25 82 THR A O 1
ATOM 657 N N . ARG A 1 83 ? -14.402 -5.256 17.282 1.00 96.38 83 ARG A N 1
ATOM 658 C CA . ARG A 1 83 ? -14.121 -4.154 16.355 1.00 96.38 83 ARG A CA 1
ATOM 659 C C . ARG A 1 83 ? -12.626 -3.836 16.285 1.00 96.38 83 ARG A C 1
ATOM 661 O O . ARG A 1 83 ? -12.129 -3.614 15.183 1.00 96.38 83 ARG A O 1
ATOM 668 N N . LEU A 1 84 ? -11.916 -3.843 17.414 1.00 96.94 84 LEU A N 1
ATOM 669 C CA . LEU A 1 84 ? -10.464 -3.661 17.475 1.00 96.94 84 LEU A CA 1
ATOM 670 C C . LEU A 1 84 ? -9.738 -4.721 16.657 1.00 96.94 84 LEU A C 1
ATOM 672 O O . LEU A 1 84 ? -8.878 -4.371 15.854 1.00 96.94 84 LEU A O 1
ATOM 676 N N . ASP A 1 85 ? -10.105 -5.991 16.806 1.00 96.56 85 ASP A N 1
ATOM 677 C CA . ASP A 1 85 ? -9.453 -7.077 16.074 1.00 96.56 85 ASP A CA 1
ATOM 678 C C . ASP A 1 85 ? -9.672 -6.934 14.565 1.00 96.56 85 ASP A C 1
ATOM 680 O O . ASP A 1 85 ? -8.714 -6.974 13.790 1.00 96.56 85 ASP A O 1
ATOM 684 N N . LYS A 1 86 ? -10.901 -6.611 14.140 1.00 97.56 86 LYS A N 1
ATOM 685 C CA . LYS A 1 86 ? -11.201 -6.316 12.731 1.00 97.56 86 LYS A CA 1
ATOM 686 C C . LYS A 1 86 ? -10.385 -5.135 12.194 1.00 97.56 86 LYS A C 1
ATOM 688 O O . LYS A 1 86 ? -9.820 -5.229 11.104 1.00 97.56 86 LYS A O 1
ATOM 693 N N . VAL A 1 87 ? -10.319 -4.027 12.934 1.00 96.81 87 VAL A N 1
ATOM 694 C CA . VAL A 1 87 ? -9.582 -2.824 12.512 1.00 96.81 87 VAL A CA 1
ATOM 695 C C . VAL A 1 87 ? -8.068 -3.082 12.504 1.00 96.81 87 VAL A C 1
ATOM 697 O O . VAL A 1 87 ? -7.388 -2.627 11.588 1.00 96.81 87 VAL A O 1
ATOM 700 N N . ARG A 1 88 ? -7.529 -3.886 13.430 1.00 96.50 88 ARG A N 1
ATOM 701 C CA . ARG A 1 88 ? -6.119 -4.319 13.424 1.00 96.50 88 ARG A CA 1
ATOM 702 C C . ARG A 1 88 ? -5.784 -5.171 12.202 1.00 96.50 88 ARG A C 1
ATOM 704 O O . ARG A 1 88 ? -4.749 -4.945 11.574 1.00 96.50 88 ARG A O 1
ATOM 711 N N . THR A 1 89 ? -6.663 -6.097 11.814 1.00 97.94 89 THR A N 1
ATOM 712 C CA . THR A 1 89 ? -6.506 -6.855 10.562 1.00 97.94 89 THR A CA 1
ATOM 713 C C . THR A 1 89 ? -6.526 -5.926 9.348 1.00 97.94 89 THR A C 1
ATOM 715 O O . THR A 1 89 ? -5.674 -6.048 8.468 1.00 97.94 89 THR A O 1
ATOM 718 N N . GLN A 1 90 ? -7.445 -4.955 9.310 1.00 96.75 90 GLN A N 1
ATOM 719 C CA . GLN A 1 90 ? -7.494 -3.948 8.243 1.00 96.75 90 GLN A CA 1
ATOM 720 C C . GLN A 1 90 ? -6.223 -3.089 8.199 1.00 96.75 90 GLN A C 1
ATOM 722 O O . GLN A 1 90 ? -5.706 -2.837 7.113 1.00 96.75 90 GLN A O 1
ATOM 727 N N . LEU A 1 91 ? -5.682 -2.695 9.356 1.00 97.44 91 LEU A N 1
ATOM 728 C CA . LEU A 1 91 ? -4.438 -1.931 9.457 1.00 97.44 91 LEU A CA 1
ATOM 729 C C . LEU A 1 91 ? -3.244 -2.729 8.930 1.00 97.44 91 LEU A C 1
ATOM 731 O O . LEU A 1 91 ? -2.422 -2.197 8.189 1.00 97.44 91 LEU A O 1
ATOM 735 N N . SER A 1 92 ? -3.156 -4.012 9.284 1.00 97.62 92 SER A N 1
ATOM 736 C CA . SER A 1 92 ? -2.117 -4.906 8.770 1.00 97.62 92 SER A CA 1
ATOM 737 C C . SER A 1 92 ? -2.202 -5.039 7.245 1.00 97.62 92 SER A C 1
ATOM 739 O O . SER A 1 92 ? -1.200 -4.846 6.557 1.00 97.62 92 SER A O 1
ATOM 741 N N . ALA A 1 93 ? -3.402 -5.258 6.701 1.00 97.38 93 ALA A N 1
ATOM 742 C CA . ALA A 1 93 ? -3.613 -5.331 5.257 1.00 97.38 93 ALA A CA 1
ATOM 743 C C . ALA A 1 93 ? -3.271 -4.009 4.540 1.00 97.38 93 ALA A C 1
ATOM 745 O O . ALA A 1 93 ? -2.663 -4.030 3.466 1.00 97.38 93 ALA A O 1
ATOM 746 N N . ALA A 1 94 ? -3.624 -2.862 5.134 1.00 96.50 94 ALA A N 1
ATOM 747 C CA . ALA A 1 94 ? -3.271 -1.542 4.616 1.00 96.50 94 ALA A CA 1
ATOM 748 C C . ALA A 1 94 ? -1.746 -1.365 4.552 1.00 96.50 94 ALA A C 1
ATOM 750 O O . ALA A 1 94 ? -1.223 -1.076 3.477 1.00 96.50 94 ALA A O 1
ATOM 751 N N . LYS A 1 95 ? -1.030 -1.678 5.641 1.00 96.75 95 LYS A N 1
ATOM 752 C CA . LYS A 1 95 ? 0.443 -1.655 5.705 1.00 96.75 95 LYS A CA 1
ATOM 753 C C . LYS A 1 95 ? 1.097 -2.521 4.635 1.00 96.75 95 LYS A C 1
ATOM 755 O O . LYS A 1 95 ? 2.021 -2.078 3.952 1.00 96.75 95 LYS A O 1
ATOM 760 N N . THR A 1 96 ? 0.608 -3.746 4.437 1.00 97.94 96 THR A N 1
ATOM 761 C CA . THR A 1 96 ? 1.107 -4.627 3.372 1.00 97.94 96 THR A CA 1
ATOM 762 C C . THR A 1 96 ? 0.900 -3.999 1.995 1.00 97.94 96 THR A C 1
ATOM 764 O O . THR A 1 96 ? 1.814 -3.997 1.172 1.00 97.94 96 THR A O 1
ATOM 767 N N . LYS A 1 97 ? -0.273 -3.413 1.736 1.00 97.00 97 LYS A N 1
ATOM 768 C CA . LYS A 1 97 ? -0.582 -2.769 0.452 1.00 97.00 97 LYS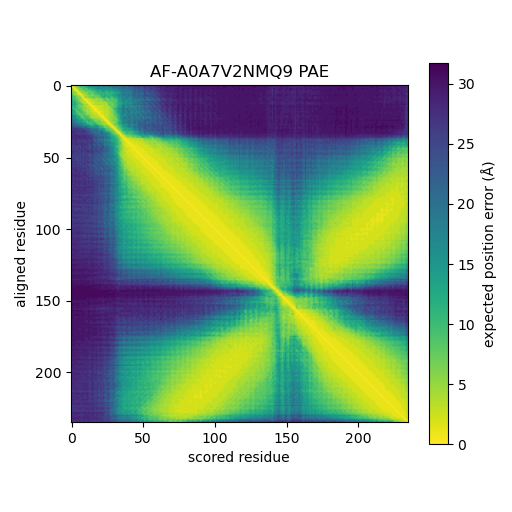 A CA 1
ATOM 769 C C . LYS A 1 97 ? 0.290 -1.532 0.197 1.00 97.00 97 LYS A C 1
ATOM 771 O O . LYS A 1 97 ? 0.747 -1.350 -0.936 1.00 97.00 97 LYS A O 1
ATOM 776 N N . THR A 1 98 ? 0.550 -0.730 1.230 1.00 96.62 98 THR A N 1
ATOM 777 C CA . THR A 1 98 ? 1.497 0.397 1.209 1.00 96.62 98 THR A CA 1
ATOM 778 C C . THR A 1 98 ? 2.913 -0.090 0.889 1.00 96.62 98 THR A C 1
ATOM 780 O O . THR A 1 98 ? 3.563 0.449 -0.004 1.00 96.62 98 THR A O 1
ATOM 783 N N . SER A 1 99 ? 3.378 -1.153 1.552 1.00 97.12 99 SER A N 1
ATOM 784 C CA . SER A 1 99 ? 4.716 -1.724 1.339 1.00 97.12 99 SER A CA 1
ATOM 785 C C . SER A 1 99 ? 4.903 -2.277 -0.080 1.00 97.12 99 SER A C 1
ATOM 787 O O . SER A 1 99 ? 5.881 -1.948 -0.750 1.00 97.12 99 SER A O 1
ATOM 789 N N . VAL A 1 100 ? 3.932 -3.041 -0.591 1.00 97.81 100 VAL A N 1
ATOM 790 C CA . VAL A 1 100 ? 3.960 -3.570 -1.967 1.00 97.81 100 VAL A CA 1
ATOM 791 C C . VAL A 1 100 ? 3.963 -2.439 -2.998 1.00 97.81 100 VAL A C 1
ATOM 793 O O . VAL A 1 100 ? 4.683 -2.501 -3.996 1.00 97.81 100 VAL A O 1
ATOM 796 N N . THR A 1 101 ? 3.176 -1.387 -2.767 1.00 96.25 101 THR A N 1
ATOM 797 C CA . THR A 1 101 ? 3.118 -0.232 -3.675 1.00 96.25 101 THR A CA 1
ATOM 798 C C . THR A 1 101 ? 4.430 0.559 -3.646 1.00 96.25 101 THR A C 1
ATOM 800 O O . THR A 1 101 ? 4.929 0.932 -4.707 1.00 96.25 101 THR A O 1
ATOM 803 N N . GLN A 1 102 ? 5.059 0.707 -2.476 1.00 96.12 102 GLN A N 1
ATOM 804 C CA . GLN A 1 102 ? 6.393 1.296 -2.354 1.00 96.12 102 GLN A CA 1
ATOM 805 C C . GLN A 1 102 ? 7.463 0.471 -3.085 1.00 96.12 102 GLN A C 1
ATOM 807 O O . GLN A 1 102 ? 8.287 1.029 -3.807 1.00 96.12 102 GLN A O 1
ATOM 812 N N . ALA A 1 103 ? 7.434 -0.859 -2.961 1.00 97.62 103 ALA A N 1
ATOM 813 C CA . ALA A 1 103 ? 8.347 -1.731 -3.699 1.00 97.62 103 ALA A CA 1
ATOM 814 C C . ALA A 1 103 ? 8.168 -1.576 -5.220 1.00 97.62 103 ALA A C 1
ATOM 816 O O . ALA A 1 103 ? 9.149 -1.503 -5.960 1.00 97.62 103 ALA A O 1
ATOM 817 N N . LYS A 1 104 ? 6.920 -1.447 -5.690 1.00 97.00 104 LYS A N 1
ATOM 818 C CA . LYS A 1 104 ? 6.622 -1.174 -7.101 1.00 97.00 104 LYS A CA 1
ATOM 819 C C . LYS A 1 104 ? 7.186 0.170 -7.570 1.00 97.00 104 LYS A C 1
ATOM 821 O O . LYS A 1 104 ? 7.716 0.230 -8.676 1.00 97.00 104 LYS A O 1
ATOM 826 N N . LEU A 1 105 ? 7.104 1.221 -6.753 1.00 96.69 105 LEU A N 1
ATOM 827 C CA . LEU A 1 105 ? 7.720 2.516 -7.068 1.00 96.69 105 LEU A CA 1
ATOM 828 C C . LEU A 1 105 ? 9.234 2.400 -7.227 1.00 96.69 105 LEU A C 1
ATOM 830 O O . LEU A 1 105 ? 9.781 2.915 -8.199 1.00 96.69 105 LEU A O 1
ATOM 834 N N . ASN A 1 106 ? 9.894 1.671 -6.328 1.00 96.50 106 ASN A N 1
ATOM 835 C CA . ASN A 1 106 ? 11.337 1.459 -6.405 1.00 96.50 106 ASN A CA 1
ATOM 836 C C . ASN A 1 106 ? 11.725 0.699 -7.686 1.00 96.50 106 ASN A C 1
ATOM 838 O O . ASN A 1 106 ? 12.689 1.069 -8.349 1.00 96.50 106 ASN A O 1
ATOM 842 N N . MET A 1 107 ? 10.954 -0.322 -8.080 1.00 97.12 107 MET A N 1
ATOM 843 C CA . MET A 1 107 ? 11.188 -1.035 -9.345 1.00 97.12 107 MET A CA 1
ATOM 844 C C . MET A 1 107 ? 11.009 -0.128 -10.567 1.00 97.12 107 MET A C 1
ATOM 846 O O . MET A 1 107 ? 11.850 -0.151 -11.459 1.00 97.12 107 MET A O 1
ATOM 850 N N . LEU A 1 108 ? 9.956 0.697 -10.595 1.00 95.19 108 LEU A N 1
ATOM 851 C CA . LEU A 1 108 ? 9.728 1.653 -11.687 1.00 95.19 108 LEU A CA 1
ATOM 852 C C . LEU A 1 108 ? 10.848 2.698 -11.775 1.00 95.19 108 LEU A C 1
ATOM 854 O O . LEU A 1 108 ? 11.232 3.082 -12.875 1.00 95.19 108 LEU A O 1
ATOM 858 N N . GLN A 1 109 ? 11.394 3.132 -10.636 1.00 94.19 109 GLN A N 1
ATOM 859 C CA . GLN A 1 109 ? 12.541 4.039 -10.588 1.00 94.19 109 GLN A CA 1
ATOM 860 C C . GLN A 1 109 ? 13.795 3.396 -11.201 1.00 94.19 109 GLN A C 1
ATOM 862 O O . GLN A 1 109 ? 14.452 4.008 -12.040 1.00 94.19 109 GLN A O 1
ATOM 867 N N . ILE A 1 110 ? 14.087 2.141 -10.845 1.00 97.12 110 ILE A N 1
ATOM 868 C CA . ILE A 1 110 ? 15.213 1.389 -11.419 1.00 97.12 110 ILE A CA 1
ATOM 869 C C . ILE A 1 110 ? 15.024 1.198 -12.931 1.00 97.12 110 ILE A C 1
ATOM 871 O O . ILE A 1 110 ? 15.959 1.400 -13.705 1.00 97.12 110 ILE A O 1
ATOM 875 N N . GLU A 1 111 ? 13.818 0.831 -13.371 1.00 94.50 111 GLU A N 1
ATOM 876 C CA . GLU A 1 111 ? 13.508 0.649 -14.793 1.00 94.50 111 GLU A CA 1
ATOM 877 C C . GLU A 1 111 ? 13.688 1.958 -15.575 1.00 94.50 111 GLU A C 1
ATOM 879 O O . GLU A 1 111 ? 14.278 1.975 -16.658 1.00 94.50 111 GLU A O 1
ATOM 884 N N . LEU A 1 112 ? 13.244 3.079 -15.002 1.00 92.44 112 LEU A N 1
ATOM 885 C CA . LEU A 1 112 ? 13.418 4.404 -15.582 1.00 92.44 112 LEU A CA 1
ATOM 886 C C . LEU A 1 112 ? 14.901 4.765 -15.749 1.00 92.44 112 LEU A C 1
ATOM 888 O O . LEU A 1 112 ? 15.297 5.214 -16.826 1.00 92.44 112 LEU A O 1
ATOM 892 N N . GLU A 1 113 ? 15.726 4.545 -14.724 1.00 94.75 113 GLU A N 1
ATOM 893 C CA . GLU A 1 113 ? 17.174 4.796 -14.771 1.00 94.75 113 GLU A CA 1
ATOM 894 C C . GLU A 1 113 ? 17.861 3.949 -15.850 1.00 94.75 113 GLU A C 1
ATOM 896 O O . GLU A 1 113 ? 18.646 4.465 -16.653 1.00 94.75 113 GLU A O 1
ATOM 901 N N . GLN A 1 114 ? 17.500 2.666 -15.952 1.00 94.88 114 GLN A N 1
ATOM 902 C CA . GLN A 1 114 ? 17.991 1.786 -17.015 1.00 94.88 114 GLN A CA 1
ATOM 903 C C . GLN A 1 114 ? 17.621 2.324 -18.403 1.00 94.88 114 GLN A C 1
ATOM 905 O O . GLN A 1 114 ? 18.485 2.427 -19.280 1.00 94.88 114 GLN A O 1
ATOM 910 N N . LYS A 1 115 ? 16.367 2.750 -18.608 1.00 89.94 115 LYS A N 1
ATOM 911 C CA . LYS A 1 115 ? 15.933 3.332 -19.887 1.00 89.94 115 LYS A CA 1
ATOM 912 C C . LYS A 1 115 ? 16.583 4.677 -20.192 1.00 89.94 115 LYS A C 1
ATOM 914 O O . LYS A 1 115 ? 16.887 4.955 -21.354 1.00 89.94 115 LYS A O 1
ATOM 919 N N . GLN A 1 116 ? 16.866 5.501 -19.188 1.00 88.69 116 GLN A N 1
ATOM 920 C CA . GLN A 1 116 ? 17.638 6.731 -19.369 1.00 88.69 116 GLN A CA 1
ATOM 921 C C . GLN A 1 116 ? 19.073 6.434 -19.829 1.00 88.69 116 GLN A C 1
ATOM 923 O O . GLN A 1 116 ? 19.560 7.082 -20.762 1.00 88.69 116 GLN A O 1
ATOM 928 N N . GLN A 1 117 ? 19.719 5.413 -19.260 1.00 94.25 117 GLN A N 1
ATOM 929 C CA . GLN A 1 117 ? 21.051 4.984 -19.683 1.00 94.25 117 GLN A CA 1
ATOM 930 C C . GLN A 1 117 ? 21.049 4.403 -21.107 1.00 94.25 117 GLN A C 1
ATOM 932 O O . GLN A 1 117 ? 21.920 4.739 -21.917 1.00 94.25 117 GLN A O 1
ATOM 937 N N . GLU A 1 118 ? 20.061 3.569 -21.449 1.00 88.12 118 GLU A N 1
ATOM 938 C CA . GLU A 1 118 ? 19.867 3.062 -22.815 1.00 88.12 118 GLU A CA 1
ATOM 939 C C . GLU A 1 118 ? 19.704 4.217 -23.818 1.00 88.12 118 GLU A C 1
ATOM 941 O O . GLU A 1 118 ? 20.348 4.221 -24.873 1.00 88.12 118 GLU A O 1
ATOM 946 N N . HIS A 1 119 ? 18.908 5.235 -23.471 1.00 84.56 119 HIS A N 1
ATOM 947 C CA . HIS A 1 119 ? 18.702 6.415 -24.308 1.00 84.56 119 HIS A CA 1
ATOM 948 C C . HIS A 1 119 ? 19.998 7.213 -24.517 1.00 84.56 119 HIS A C 1
ATOM 950 O O . HIS A 1 119 ? 20.337 7.561 -25.652 1.00 84.56 119 HIS A O 1
ATOM 956 N N . ALA A 1 120 ? 20.762 7.465 -23.449 1.00 86.94 120 ALA A N 1
ATOM 957 C CA . ALA A 1 120 ? 22.047 8.161 -23.532 1.00 86.94 120 ALA A CA 1
ATOM 958 C C . ALA A 1 120 ? 23.045 7.407 -24.431 1.00 86.94 120 ALA A C 1
ATOM 960 O O . ALA A 1 120 ? 23.718 8.005 -25.277 1.00 86.94 120 ALA A O 1
ATOM 961 N N . ASN A 1 121 ? 23.085 6.077 -24.316 1.00 86.81 121 ASN A N 1
ATOM 962 C CA . ASN A 1 121 ? 23.905 5.222 -25.170 1.00 86.81 121 ASN A CA 1
ATOM 963 C C . ASN A 1 121 ? 23.460 5.281 -26.642 1.00 86.81 121 ASN A C 1
ATOM 965 O O . ASN A 1 121 ? 24.309 5.370 -27.534 1.00 86.81 121 ASN A O 1
ATOM 969 N N . ALA A 1 122 ? 22.150 5.272 -26.916 1.00 80.62 122 ALA A N 1
ATOM 970 C CA . ALA A 1 122 ? 21.611 5.413 -28.270 1.00 80.62 122 ALA A CA 1
ATOM 971 C C . ALA A 1 122 ? 21.966 6.777 -28.891 1.00 80.62 122 ALA A C 1
ATOM 973 O O . ALA A 1 122 ? 22.392 6.833 -30.046 1.00 80.62 122 ALA A O 1
ATOM 974 N N . LEU A 1 123 ? 21.884 7.867 -28.117 1.00 80.50 123 LEU A N 1
ATOM 975 C CA . LEU A 1 123 ? 22.312 9.202 -28.552 1.00 80.50 123 LEU A CA 1
ATOM 976 C C . LEU A 1 123 ? 23.812 9.265 -28.855 1.00 80.50 123 LEU A C 1
ATOM 978 O O . LEU A 1 123 ? 24.212 9.836 -29.872 1.00 80.50 123 LEU A O 1
ATOM 982 N N . LYS A 1 124 ? 24.649 8.649 -28.013 1.00 85.75 124 LYS A N 1
ATOM 983 C CA . LYS A 1 124 ? 26.097 8.574 -28.246 1.00 85.75 124 LYS A CA 1
ATOM 984 C C . LYS A 1 124 ? 26.414 7.822 -29.540 1.00 85.75 124 LYS A C 1
ATOM 986 O O . LYS A 1 124 ? 27.203 8.318 -30.342 1.00 85.75 124 LYS A O 1
ATOM 991 N N . LYS A 1 125 ? 25.765 6.673 -29.770 1.00 81.19 125 LYS A N 1
ATOM 992 C CA . LYS A 1 125 ? 25.903 5.894 -31.014 1.00 81.19 125 LYS A CA 1
ATOM 993 C C . LYS A 1 125 ? 25.462 6.698 -32.233 1.00 81.19 125 LYS A C 1
ATOM 995 O O . LYS A 1 125 ? 26.172 6.708 -33.233 1.00 81.19 125 LYS A O 1
ATOM 1000 N N . LEU A 1 126 ? 24.337 7.411 -32.137 1.00 81.25 126 LEU A N 1
ATOM 1001 C CA . LEU A 1 126 ? 23.853 8.271 -33.216 1.00 81.25 126 LEU A CA 1
ATOM 1002 C C . LEU A 1 126 ? 24.880 9.359 -33.557 1.00 81.25 126 LEU A C 1
ATOM 1004 O O . LEU A 1 126 ? 25.226 9.516 -34.721 1.00 81.25 126 LEU A O 1
ATOM 1008 N N . LYS A 1 127 ? 25.431 10.047 -32.548 1.00 78.62 127 LYS A N 1
ATOM 1009 C CA . LYS A 1 127 ? 26.458 11.083 -32.741 1.00 78.62 127 LYS A CA 1
ATOM 1010 C C . LYS A 1 127 ? 27.737 10.524 -33.374 1.00 78.62 127 LYS A C 1
ATOM 1012 O O . LYS A 1 127 ? 28.291 11.143 -34.277 1.00 78.62 127 LYS A O 1
ATOM 1017 N N . GLN A 1 128 ? 28.205 9.360 -32.918 1.00 83.06 128 GLN A N 1
ATOM 1018 C CA . GLN A 1 128 ? 29.370 8.687 -33.504 1.00 83.06 128 GLN A CA 1
ATOM 1019 C C . GLN A 1 128 ? 29.123 8.318 -34.970 1.00 83.06 128 GLN A C 1
ATOM 1021 O O . GLN A 1 128 ? 29.987 8.558 -35.812 1.00 83.06 128 GLN A O 1
ATOM 1026 N N . LEU A 1 129 ? 27.938 7.787 -35.278 1.00 79.25 129 LEU A N 1
ATOM 1027 C CA . LEU A 1 129 ? 27.564 7.420 -36.638 1.00 79.25 129 LEU A CA 1
ATOM 1028 C C . LEU A 1 129 ? 27.452 8.645 -37.548 1.00 79.25 129 LEU A C 1
ATO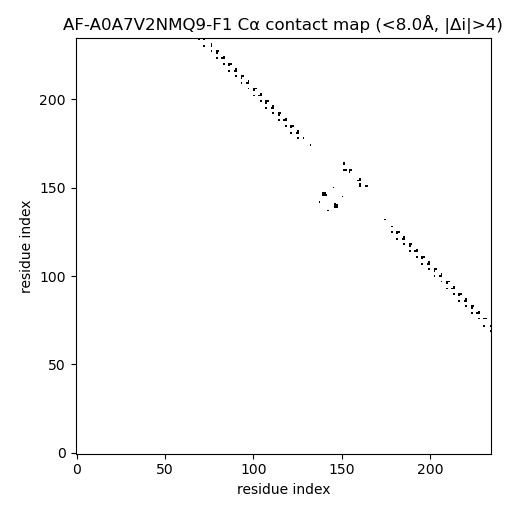M 1030 O O . LEU A 1 129 ? 27.940 8.587 -38.670 1.00 79.25 129 LEU A O 1
ATOM 1034 N N . SER A 1 130 ? 26.903 9.761 -37.059 1.00 75.88 130 SER A N 1
ATOM 1035 C CA . SER A 1 130 ? 26.886 11.031 -37.793 1.00 75.88 130 SER A CA 1
ATOM 1036 C C . SER A 1 130 ? 28.297 11.498 -38.153 1.00 75.88 130 SER A C 1
ATOM 1038 O O . SER A 1 130 ? 28.552 11.776 -39.314 1.00 75.88 130 SER A O 1
ATOM 1040 N N . VAL A 1 131 ? 29.254 11.472 -37.216 1.00 80.38 131 VAL A N 1
ATOM 1041 C CA . VAL A 1 131 ? 30.651 11.852 -37.510 1.00 80.38 131 VAL A CA 1
ATOM 1042 C C . VAL A 1 131 ? 31.299 10.920 -38.541 1.00 80.38 131 VAL A C 1
ATOM 1044 O O . VAL A 1 131 ? 32.059 11.375 -39.395 1.00 80.38 131 VAL A O 1
ATOM 1047 N N . VAL A 1 132 ? 31.035 9.610 -38.469 1.00 80.25 132 VAL A N 1
ATOM 1048 C CA . VAL A 1 132 ? 31.559 8.640 -39.448 1.00 80.25 132 VAL A CA 1
ATOM 1049 C C . VAL A 1 132 ? 30.943 8.870 -40.825 1.00 80.25 132 VAL A C 1
ATOM 1051 O O . VAL A 1 132 ? 31.672 8.868 -41.815 1.00 80.25 132 VAL A O 1
ATOM 1054 N N . LEU A 1 133 ? 29.631 9.096 -40.888 1.00 73.62 133 LEU A N 1
ATOM 1055 C CA . LEU A 1 133 ? 28.913 9.413 -42.118 1.00 73.62 133 LEU A CA 1
ATOM 1056 C C . LEU A 1 133 ? 29.397 10.721 -42.736 1.00 73.62 133 LEU A C 1
ATOM 1058 O O . LEU A 1 133 ? 29.671 10.738 -43.929 1.00 73.62 133 LEU A O 1
ATOM 1062 N N . ASP A 1 134 ? 29.595 11.769 -41.936 1.00 71.56 134 ASP A N 1
ATOM 1063 C CA . ASP A 1 134 ? 30.118 13.056 -42.399 1.00 71.56 134 ASP A CA 1
ATOM 1064 C C . ASP A 1 134 ? 31.541 12.910 -42.944 1.00 71.56 134 ASP A C 1
ATOM 1066 O O . ASP A 1 134 ? 31.855 13.428 -44.013 1.00 71.56 134 ASP A O 1
ATOM 1070 N N . LYS A 1 135 ? 32.410 12.146 -42.264 1.00 77.31 135 LYS A N 1
ATOM 1071 C CA . LYS A 1 135 ? 33.756 11.832 -42.771 1.00 77.31 135 LYS A CA 1
ATOM 1072 C C . LYS A 1 135 ? 33.706 11.025 -44.061 1.00 77.31 135 LYS A C 1
ATOM 1074 O O . LYS A 1 135 ? 34.486 11.306 -44.961 1.00 77.31 135 LYS A O 1
ATOM 1079 N N . ARG A 1 136 ? 32.813 10.036 -44.167 1.00 72.12 136 ARG A N 1
ATOM 1080 C CA . ARG A 1 136 ? 32.631 9.251 -45.396 1.00 72.12 136 ARG A CA 1
ATOM 1081 C C . ARG A 1 136 ? 32.130 10.141 -46.525 1.00 72.12 136 ARG A C 1
ATOM 1083 O O . ARG A 1 136 ? 32.773 10.166 -47.560 1.00 72.12 136 ARG A O 1
ATOM 1090 N N . ALA A 1 137 ? 31.077 10.926 -46.309 1.00 68.31 137 ALA A N 1
ATOM 1091 C CA . ALA A 1 137 ? 30.540 11.879 -47.278 1.00 68.31 137 ALA A CA 1
ATOM 1092 C C . ALA A 1 137 ? 31.593 12.906 -47.722 1.00 68.31 137 ALA A C 1
ATOM 1094 O O . ALA A 1 137 ? 31.756 13.149 -48.912 1.00 68.31 137 ALA A O 1
ATOM 1095 N N . ASN A 1 138 ? 32.368 13.455 -46.784 1.00 68.88 138 ASN A N 1
ATOM 1096 C CA . ASN A 1 138 ? 33.442 14.394 -47.088 1.00 68.88 138 ASN A CA 1
ATOM 1097 C C . ASN A 1 138 ? 34.621 13.716 -47.805 1.00 68.88 138 ASN A C 1
ATOM 1099 O O . ASN A 1 138 ? 35.159 14.295 -48.736 1.00 68.88 138 ASN A O 1
ATOM 1103 N N . ASN A 1 139 ? 35.005 12.488 -47.442 1.00 65.19 139 ASN A N 1
ATOM 1104 C CA . ASN A 1 139 ? 36.019 11.722 -48.176 1.00 65.19 139 ASN A CA 1
ATOM 1105 C C . ASN A 1 139 ? 35.536 11.344 -49.584 1.00 65.19 139 ASN A C 1
ATOM 1107 O O . ASN A 1 139 ? 36.334 11.397 -50.514 1.00 65.19 139 ASN A O 1
ATOM 1111 N N . PHE A 1 140 ? 34.245 11.036 -49.753 1.00 59.59 140 PHE A N 1
ATOM 1112 C CA . PHE A 1 140 ? 33.616 10.847 -51.062 1.00 59.59 140 PHE A CA 1
ATOM 1113 C C . PHE A 1 140 ? 33.672 12.121 -51.914 1.00 59.59 140 PHE A C 1
ATOM 1115 O O . PHE A 1 140 ? 33.858 12.024 -53.122 1.00 59.59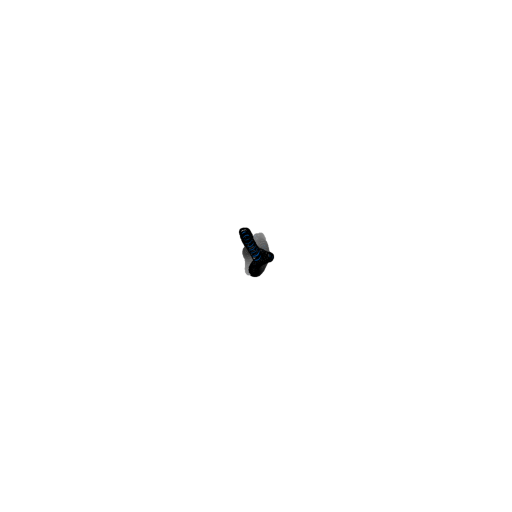 140 PHE A O 1
ATOM 1122 N N . TYR A 1 141 ? 33.537 13.301 -51.298 1.00 53.62 141 TYR A N 1
ATOM 1123 C CA . TYR A 1 141 ? 33.502 14.586 -52.006 1.00 53.62 141 TYR A CA 1
ATOM 1124 C C . TYR A 1 141 ? 34.859 15.294 -52.161 1.00 53.62 141 TYR A C 1
ATOM 1126 O O . TYR A 1 141 ? 34.987 16.133 -53.047 1.00 53.62 141 TYR A O 1
ATOM 1134 N N . ARG A 1 142 ? 35.851 15.033 -51.297 1.00 48.59 142 ARG A N 1
ATOM 1135 C CA . ARG A 1 142 ? 37.091 15.835 -51.208 1.00 48.59 142 ARG A CA 1
ATOM 1136 C C . ARG A 1 142 ? 38.402 15.059 -51.290 1.00 48.59 142 ARG A C 1
ATOM 1138 O O . ARG A 1 142 ? 39.449 15.699 -51.382 1.00 48.59 142 ARG A O 1
ATOM 1145 N N . SER A 1 143 ? 38.409 13.731 -51.192 1.00 47.12 143 SER A N 1
ATOM 1146 C CA . SER A 1 143 ? 39.682 13.006 -51.232 1.00 47.12 143 SER A CA 1
ATOM 1147 C C . SER A 1 143 ? 40.119 12.802 -52.681 1.00 47.12 143 SER A C 1
ATOM 1149 O O . SER A 1 143 ? 39.507 12.027 -53.406 1.00 47.12 143 SER A O 1
ATOM 1151 N N . SER A 1 144 ? 41.194 13.511 -53.042 1.00 44.09 144 SER A N 1
ATOM 1152 C CA . SER A 1 144 ? 41.820 13.696 -54.359 1.00 44.09 144 SER A CA 1
ATOM 1153 C C . SER A 1 144 ? 41.045 14.623 -55.301 1.00 44.09 1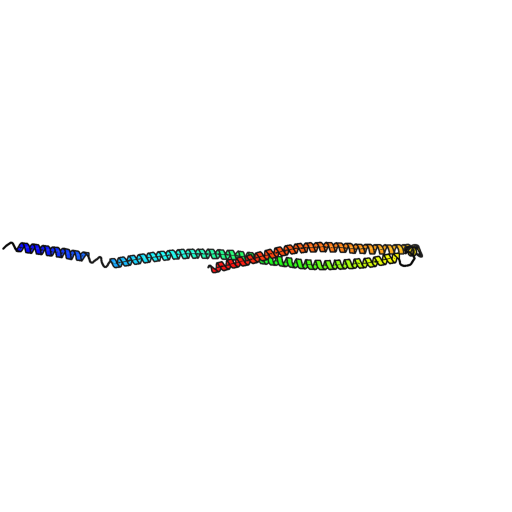44 SER A C 1
ATOM 1155 O O . SER A 1 144 ? 39.827 14.574 -55.364 1.00 44.09 144 SER A O 1
ATOM 1157 N N . GLY A 1 145 ? 41.736 15.513 -56.021 1.00 51.59 145 GLY A N 1
ATOM 1158 C CA . GLY A 1 145 ? 41.160 16.421 -57.031 1.00 51.59 145 GLY A CA 1
ATOM 1159 C C . GLY A 1 145 ? 40.621 15.703 -58.276 1.00 51.59 145 GLY A C 1
ATOM 1160 O O . GLY A 1 145 ? 40.743 16.220 -59.377 1.00 51.59 145 GLY A O 1
ATOM 1161 N N . ILE A 1 146 ? 40.074 14.510 -58.074 1.00 51.56 146 ILE A N 1
ATOM 1162 C CA . ILE A 1 146 ? 39.547 13.558 -59.025 1.00 51.56 146 ILE A CA 1
ATOM 1163 C C . ILE A 1 146 ? 38.243 13.032 -58.383 1.00 51.56 146 ILE A C 1
ATOM 1165 O O . ILE A 1 146 ? 38.304 12.389 -57.330 1.00 51.56 146 ILE A O 1
ATOM 1169 N N . PRO A 1 147 ? 37.046 13.334 -58.920 1.00 57.16 147 PRO A N 1
ATOM 1170 C CA . PRO A 1 147 ? 35.798 12.802 -58.374 1.00 57.16 147 PRO A CA 1
ATOM 1171 C C . PRO A 1 147 ? 35.829 11.264 -58.342 1.00 57.16 147 PRO A C 1
ATOM 1173 O O . PRO A 1 147 ? 36.362 10.641 -59.246 1.00 57.16 147 PRO A O 1
ATOM 1176 N N . TYR A 1 148 ? 35.212 10.608 -57.349 1.00 57.91 148 TYR A N 1
ATOM 1177 C CA . TYR A 1 148 ? 35.130 9.130 -57.265 1.00 57.91 148 TYR A CA 1
ATOM 1178 C C . TYR A 1 148 ? 34.510 8.479 -58.522 1.00 57.91 148 TYR A C 1
ATOM 1180 O O . TYR A 1 148 ? 34.732 7.301 -58.789 1.00 57.91 148 TYR A O 1
ATOM 1188 N N . ILE A 1 149 ? 33.769 9.264 -59.313 1.00 60.22 149 ILE A N 1
ATOM 1189 C CA . ILE A 1 149 ? 33.373 8.937 -60.688 1.00 60.22 149 ILE A CA 1
ATOM 1190 C C . ILE A 1 149 ? 34.588 8.560 -61.540 1.00 60.22 149 ILE A C 1
ATOM 1192 O O . ILE A 1 149 ? 34.534 7.558 -62.226 1.00 60.22 149 ILE A O 1
ATOM 1196 N N . GLU A 1 150 ? 35.699 9.278 -61.458 1.00 59.09 150 GLU A N 1
ATOM 1197 C CA . GLU A 1 150 ? 36.949 8.963 -62.151 1.00 59.09 150 GLU A CA 1
ATOM 1198 C C . GLU A 1 150 ? 37.632 7.700 -61.599 1.00 59.09 150 GLU A C 1
ATOM 1200 O O . GLU A 1 150 ? 38.248 6.974 -62.366 1.00 59.09 150 GLU A O 1
ATOM 1205 N N . VAL A 1 151 ? 37.511 7.393 -60.298 1.00 64.88 151 VAL A N 1
ATOM 1206 C CA . VAL A 1 151 ? 38.015 6.128 -59.708 1.00 64.88 151 VAL A CA 1
ATOM 1207 C C . VAL A 1 151 ? 37.217 4.935 -60.238 1.00 64.88 151 VAL A C 1
ATOM 1209 O O . VAL A 1 151 ? 37.783 3.932 -60.662 1.00 64.88 151 VAL A O 1
ATOM 1212 N N . ILE A 1 152 ? 35.895 5.087 -60.296 1.00 63.56 152 ILE A N 1
ATOM 1213 C CA . ILE A 1 152 ? 34.979 4.142 -60.937 1.00 63.56 152 ILE A CA 1
ATOM 1214 C C . ILE A 1 152 ? 35.308 4.035 -62.445 1.00 63.56 152 ILE A C 1
ATOM 1216 O O . ILE A 1 152 ? 35.387 2.932 -62.977 1.00 63.56 152 ILE A O 1
ATOM 1220 N N . LEU A 1 153 ? 35.589 5.150 -63.130 1.00 65.56 153 LEU A N 1
ATOM 1221 C CA . LEU A 1 153 ? 35.949 5.202 -64.559 1.00 65.56 153 LEU A CA 1
ATOM 1222 C C . LEU A 1 153 ? 37.392 4.756 -64.874 1.00 65.56 153 LEU A C 1
ATOM 1224 O O . LEU A 1 153 ? 37.701 4.530 -66.041 1.00 65.56 153 LEU A O 1
ATOM 1228 N N . SER A 1 154 ? 38.267 4.599 -63.875 1.00 67.25 154 SER A N 1
ATOM 1229 C CA . SER A 1 154 ? 39.646 4.097 -64.028 1.00 67.25 154 SER A CA 1
ATOM 1230 C C . SER A 1 154 ? 39.779 2.602 -63.707 1.00 67.25 154 SER A C 1
ATOM 1232 O O . SER A 1 154 ? 40.889 2.063 -63.658 1.00 67.25 154 SER A O 1
ATOM 1234 N N . ALA A 1 155 ? 38.649 1.906 -63.538 1.00 75.94 155 ALA A N 1
ATOM 1235 C CA . ALA A 1 155 ? 38.601 0.457 -63.408 1.00 75.94 155 ALA A CA 1
ATOM 1236 C C . ALA A 1 155 ? 39.279 -0.234 -64.607 1.00 75.94 155 ALA A C 1
ATOM 1238 O O . ALA A 1 155 ? 38.985 0.047 -65.769 1.00 75.94 155 ALA A O 1
ATOM 1239 N N . LYS A 1 156 ? 40.174 -1.192 -64.327 1.00 76.88 156 LYS A N 1
ATOM 1240 C CA . LYS A 1 156 ? 40.981 -1.885 -65.355 1.00 76.88 156 LYS A CA 1
ATOM 1241 C C . LYS A 1 156 ? 40.164 -2.857 -66.217 1.00 76.88 156 LYS A C 1
ATOM 1243 O O . LYS A 1 156 ? 40.661 -3.349 -67.226 1.00 76.88 156 LYS A O 1
ATOM 1248 N N . SER A 1 157 ? 38.934 -3.173 -65.804 1.00 75.38 157 SER A N 1
ATOM 1249 C CA . SER A 1 157 ? 37.997 -4.031 -66.534 1.00 75.38 157 SER A CA 1
ATOM 1250 C C . SER A 1 157 ? 36.545 -3.735 -66.145 1.00 75.38 157 SER A C 1
ATOM 1252 O O . SER A 1 157 ? 36.269 -3.217 -65.062 1.00 75.38 157 SER A O 1
ATOM 1254 N N . PHE A 1 158 ? 35.597 -4.135 -66.997 1.00 68.00 158 PHE A N 1
ATOM 1255 C CA . PHE A 1 158 ? 34.160 -3.998 -66.727 1.00 68.00 158 PHE A CA 1
ATOM 1256 C C . PHE A 1 158 ? 33.702 -4.773 -65.476 1.00 68.00 158 PHE A C 1
ATOM 1258 O O . PHE A 1 158 ? 32.821 -4.322 -64.747 1.00 68.00 158 PHE A O 1
ATOM 1265 N N . SER A 1 159 ? 34.335 -5.912 -65.177 1.00 74.94 159 SER A N 1
ATOM 1266 C CA . SER A 1 159 ? 34.064 -6.669 -63.947 1.00 74.94 159 SER A CA 1
ATOM 1267 C C . SER A 1 159 ? 34.487 -5.891 -62.699 1.00 74.94 159 SER A C 1
ATOM 1269 O O . SER A 1 159 ? 33.770 -5.880 -61.703 1.00 74.94 159 SER A O 1
ATOM 1271 N N . ASP A 1 160 ? 35.632 -5.214 -62.757 1.00 67.69 160 ASP A N 1
ATOM 1272 C CA . ASP A 1 160 ? 36.184 -4.441 -61.640 1.00 67.69 160 ASP A CA 1
ATOM 1273 C C . ASP A 1 160 ? 35.306 -3.211 -61.325 1.00 67.69 160 ASP A C 1
ATOM 1275 O O . ASP A 1 160 ? 34.983 -2.940 -60.168 1.00 67.69 160 ASP A O 1
ATOM 1279 N N . LEU A 1 161 ? 34.784 -2.554 -62.368 1.00 68.44 161 LEU A N 1
ATOM 1280 C CA . LEU A 1 161 ? 33.787 -1.482 -62.270 1.00 68.44 161 LEU A CA 1
ATOM 1281 C C . LEU A 1 161 ? 32.519 -1.929 -61.515 1.00 68.44 161 LEU A C 1
ATOM 1283 O O . LEU A 1 161 ? 32.083 -1.269 -60.567 1.00 68.44 161 LEU A O 1
ATOM 1287 N N . LEU A 1 162 ? 31.922 -3.059 -61.916 1.00 71.31 162 LEU A N 1
ATOM 1288 C CA . LEU A 1 162 ? 30.701 -3.582 -61.292 1.00 71.31 162 LEU A CA 1
ATOM 1289 C C . LEU A 1 162 ? 30.924 -3.961 -59.827 1.00 71.31 162 LEU A C 1
ATOM 1291 O O . LEU A 1 162 ? 30.060 -3.703 -58.987 1.00 71.31 162 LEU A O 1
ATOM 1295 N N . HIS A 1 163 ? 32.088 -4.527 -59.506 1.00 73.88 163 HIS A N 1
ATOM 1296 C CA . HIS A 1 163 ? 32.449 -4.856 -58.132 1.00 73.88 163 HIS A CA 1
ATOM 1297 C C . HIS A 1 163 ? 32.551 -3.589 -57.274 1.00 73.88 163 HIS A C 1
ATOM 1299 O O . HIS A 1 163 ? 31.952 -3.536 -56.200 1.00 73.88 163 HIS A O 1
ATOM 1305 N N . GLN A 1 164 ? 33.232 -2.542 -57.747 1.00 69.31 164 GLN A N 1
ATOM 1306 C CA . GLN A 1 164 ? 33.376 -1.284 -57.005 1.00 69.31 164 GLN A CA 1
ATOM 1307 C C . GLN A 1 164 ? 32.029 -0.585 -56.749 1.00 69.31 164 GLN A C 1
ATOM 1309 O O . GLN A 1 164 ? 31.753 -0.182 -55.615 1.00 69.31 164 GLN A O 1
ATOM 1314 N N . VAL A 1 165 ? 31.149 -0.508 -57.757 1.00 69.19 165 VAL A N 1
ATOM 1315 C CA . VAL A 1 165 ? 29.790 0.053 -57.606 1.00 69.19 165 VAL A CA 1
ATOM 1316 C C . VAL A 1 165 ? 28.946 -0.785 -56.639 1.00 69.19 165 VAL A C 1
ATOM 1318 O O . VAL A 1 165 ? 28.250 -0.237 -55.777 1.00 69.19 165 VAL A O 1
ATOM 1321 N N . TYR A 1 166 ? 29.039 -2.114 -56.730 1.00 72.56 166 TYR A N 1
ATOM 1322 C CA . TYR A 1 166 ? 28.339 -3.036 -55.837 1.00 72.56 166 TYR A CA 1
ATOM 1323 C C . TYR A 1 166 ? 28.779 -2.875 -54.373 1.00 72.56 166 TYR A C 1
ATOM 1325 O O . TYR A 1 166 ? 27.933 -2.743 -53.483 1.00 72.56 166 TYR A O 1
ATOM 1333 N N . TYR A 1 167 ? 30.088 -2.821 -54.104 1.00 75.31 167 TYR A N 1
ATOM 1334 C CA . TYR A 1 167 ? 30.617 -2.619 -52.751 1.00 75.31 167 TYR A CA 1
ATOM 1335 C C . TYR A 1 167 ? 30.210 -1.264 -52.164 1.00 75.31 167 TYR A C 1
ATOM 1337 O O . TYR A 1 167 ? 29.809 -1.200 -50.999 1.00 75.31 167 TYR A O 1
ATOM 1345 N N . LEU A 1 168 ? 30.252 -0.195 -52.961 1.00 69.69 168 LEU A N 1
ATOM 1346 C CA . LEU A 1 168 ? 29.862 1.142 -52.519 1.00 69.69 168 LEU A CA 1
ATOM 1347 C C . LEU A 1 168 ? 28.377 1.214 -52.145 1.00 69.69 168 LEU A C 1
ATOM 1349 O O . LEU A 1 168 ? 28.027 1.670 -51.052 1.00 69.69 168 LEU A O 1
ATOM 1353 N N . SER A 1 169 ? 27.510 0.707 -53.023 1.00 72.88 169 SER A N 1
ATOM 1354 C CA . SER A 1 169 ? 26.071 0.633 -52.763 1.00 72.88 169 SER A CA 1
ATOM 1355 C C . SER A 1 169 ? 25.783 -0.172 -51.491 1.00 72.88 169 SER A C 1
ATOM 1357 O O . SER A 1 169 ? 24.957 0.225 -50.666 1.00 72.88 169 SER A O 1
ATOM 1359 N N . ARG A 1 170 ? 26.521 -1.265 -51.254 1.00 80.69 170 ARG A N 1
ATOM 1360 C CA . ARG A 1 170 ? 26.390 -2.073 -50.034 1.00 80.69 170 ARG A CA 1
ATOM 1361 C C . ARG A 1 170 ? 26.732 -1.287 -48.762 1.00 80.69 170 ARG A C 1
ATOM 1363 O O . ARG A 1 170 ? 25.991 -1.394 -47.787 1.00 80.69 170 ARG A O 1
ATOM 1370 N N . ILE A 1 171 ? 27.805 -0.492 -48.769 1.00 76.88 171 ILE A N 1
ATOM 1371 C CA . ILE A 1 171 ? 28.229 0.317 -47.610 1.00 76.88 171 ILE A CA 1
ATOM 1372 C C . ILE A 1 171 ? 27.190 1.395 -47.284 1.00 76.88 171 ILE A C 1
ATOM 1374 O O . ILE A 1 171 ? 26.766 1.503 -46.134 1.00 76.88 171 ILE A O 1
ATOM 1378 N N . ILE A 1 172 ? 26.729 2.147 -48.289 1.00 74.56 172 ILE A N 1
ATOM 1379 C CA . ILE A 1 172 ? 25.731 3.215 -48.100 1.00 74.56 172 ILE A CA 1
ATOM 1380 C C . ILE A 1 172 ? 24.421 2.638 -47.552 1.00 74.56 172 ILE A C 1
ATOM 1382 O O . ILE A 1 172 ? 23.858 3.164 -46.589 1.00 74.56 172 ILE A O 1
ATOM 1386 N N . ASN A 1 173 ? 23.959 1.517 -48.113 1.00 80.44 173 ASN A N 1
ATOM 1387 C CA . ASN A 1 173 ? 22.760 0.833 -47.633 1.00 80.44 173 ASN A CA 1
ATOM 1388 C C . ASN A 1 173 ? 22.914 0.335 -46.188 1.00 80.44 173 ASN A C 1
ATOM 1390 O O . ASN A 1 173 ? 21.973 0.424 -45.395 1.00 80.44 173 ASN A O 1
ATOM 1394 N N . GLN A 1 174 ? 24.092 -0.173 -45.821 1.00 81.56 174 GLN A N 1
ATOM 1395 C CA . GLN A 1 174 ? 24.368 -0.637 -44.463 1.00 81.56 174 GLN A CA 1
ATOM 1396 C C . GLN A 1 174 ? 24.382 0.516 -43.450 1.00 81.56 174 GLN A C 1
ATOM 1398 O O . GLN A 1 174 ? 23.792 0.381 -42.376 1.00 81.56 174 GLN A O 1
ATOM 1403 N N . ASP A 1 175 ? 24.977 1.657 -43.800 1.00 79.50 175 ASP A N 1
ATOM 1404 C CA . ASP A 1 175 ? 24.985 2.839 -42.939 1.00 79.50 175 ASP A CA 1
ATOM 1405 C C . ASP A 1 175 ? 23.574 3.419 -42.759 1.00 79.50 175 ASP A C 1
ATOM 1407 O O . ASP A 1 175 ? 23.155 3.693 -41.631 1.00 79.50 175 ASP A O 1
ATOM 1411 N N . ALA A 1 176 ? 22.803 3.544 -43.846 1.00 80.50 176 ALA A N 1
ATOM 1412 C CA . ALA A 1 176 ? 21.415 4.003 -43.793 1.00 80.50 176 ALA A CA 1
ATOM 1413 C C . ALA A 1 176 ? 20.551 3.087 -42.909 1.00 80.50 176 ALA A C 1
ATOM 1415 O O . ALA A 1 176 ? 19.776 3.566 -42.072 1.00 80.50 176 ALA A O 1
ATOM 1416 N N . LYS A 1 177 ? 20.732 1.764 -43.034 1.00 86.81 177 LYS A N 1
ATOM 1417 C CA . LYS A 1 177 ? 20.059 0.772 -42.187 1.00 86.81 177 LYS A CA 1
ATOM 1418 C C . LYS A 1 177 ? 20.436 0.936 -40.714 1.00 86.81 177 LYS A C 1
ATOM 1420 O O . LYS A 1 177 ? 19.545 0.910 -39.867 1.00 86.81 177 LYS A O 1
ATOM 1425 N N . LEU A 1 178 ? 21.715 1.149 -40.401 1.00 82.81 178 LEU A N 1
ATOM 1426 C CA . LEU A 1 178 ? 22.182 1.327 -39.025 1.00 82.81 178 LEU A CA 1
ATOM 1427 C C . LEU A 1 178 ? 21.648 2.624 -38.395 1.00 82.81 178 LEU A C 1
ATOM 1429 O O . LEU A 1 178 ? 21.173 2.598 -37.258 1.00 82.81 178 LEU A O 1
ATOM 1433 N N . VAL A 1 179 ? 21.655 3.743 -39.133 1.00 83.50 179 VAL A N 1
ATOM 1434 C CA . VAL A 1 179 ? 21.046 5.008 -38.674 1.00 83.50 179 VAL A CA 1
ATOM 1435 C C . VAL A 1 179 ? 19.571 4.796 -38.364 1.00 83.50 179 VAL A C 1
ATOM 1437 O O . VAL A 1 179 ? 19.105 5.214 -37.303 1.00 83.50 179 VAL A O 1
ATOM 1440 N N . LYS A 1 180 ? 18.838 4.141 -39.274 1.00 87.94 180 LYS A N 1
ATOM 1441 C CA . LYS A 1 180 ? 17.417 3.847 -39.081 1.00 87.94 180 LYS A CA 1
ATOM 1442 C C . LYS A 1 180 ? 17.197 2.997 -37.829 1.00 87.94 180 LYS A C 1
ATOM 1444 O O . LYS A 1 180 ? 16.405 3.385 -36.982 1.00 87.94 180 LYS A O 1
ATOM 1449 N N . GLN A 1 181 ? 17.952 1.912 -37.653 1.00 84.94 181 GLN A N 1
ATOM 1450 C CA . GLN A 1 181 ? 17.854 1.051 -36.469 1.00 84.94 181 GLN A CA 1
ATOM 1451 C C . GLN A 1 181 ? 18.101 1.812 -35.160 1.00 84.94 181 GLN A C 1
ATOM 1453 O O . GLN A 1 181 ? 17.367 1.613 -34.194 1.00 84.94 181 GLN A O 1
ATOM 1458 N N . ILE A 1 182 ? 19.096 2.704 -35.114 1.00 83.50 182 ILE A N 1
ATOM 1459 C CA . ILE A 1 182 ? 19.373 3.520 -33.922 1.00 83.50 182 ILE A CA 1
ATOM 1460 C C . ILE A 1 182 ? 18.244 4.528 -33.670 1.00 83.50 182 ILE A C 1
ATOM 1462 O O . ILE A 1 182 ? 17.835 4.693 -32.521 1.00 83.50 182 ILE A O 1
ATOM 1466 N N . LYS A 1 183 ? 17.720 5.184 -34.717 1.00 84.25 183 LYS A N 1
ATOM 1467 C CA . LYS A 1 183 ? 16.577 6.108 -34.599 1.00 84.25 183 LYS A CA 1
ATOM 1468 C C . LYS A 1 183 ? 15.325 5.392 -34.092 1.00 84.25 183 LYS A C 1
ATOM 1470 O O . LYS A 1 183 ? 14.700 5.882 -33.155 1.00 84.25 183 LYS A O 1
ATOM 1475 N N . ASP A 1 184 ? 15.017 4.225 -34.650 1.00 88.88 184 ASP A N 1
ATOM 1476 C CA . ASP A 1 184 ? 13.883 3.395 -34.239 1.00 88.88 184 ASP A CA 1
ATOM 1477 C C . ASP A 1 184 ? 14.061 2.937 -32.779 1.00 88.88 184 ASP A C 1
ATOM 1479 O O . ASP A 1 184 ? 13.158 3.092 -31.961 1.00 88.88 184 ASP A O 1
ATOM 1483 N N . THR A 1 185 ? 15.264 2.479 -32.408 1.00 83.69 185 THR A N 1
ATOM 1484 C CA . THR A 1 185 ? 15.598 2.087 -31.024 1.00 83.69 185 THR A CA 1
ATOM 1485 C C . THR A 1 185 ? 15.420 3.255 -30.053 1.00 83.69 185 THR A C 1
ATOM 1487 O O . THR A 1 185 ? 14.821 3.089 -28.993 1.00 83.69 185 THR A O 1
ATOM 1490 N N . LYS A 1 186 ? 15.890 4.457 -30.415 1.00 85.25 186 LYS A N 1
ATOM 1491 C CA . LYS A 1 186 ? 15.701 5.672 -29.611 1.00 85.25 186 LYS A CA 1
ATOM 1492 C C . LYS A 1 186 ? 14.214 5.971 -29.403 1.00 85.25 186 LYS A C 1
ATOM 1494 O O . LYS A 1 186 ? 13.816 6.253 -28.279 1.00 85.25 186 LYS A O 1
ATOM 1499 N N . ALA A 1 187 ? 13.406 5.903 -30.462 1.00 88.38 187 ALA A N 1
ATOM 1500 C CA . ALA A 1 187 ? 11.969 6.154 -30.380 1.00 88.38 187 ALA A CA 1
ATOM 1501 C C . ALA A 1 187 ? 11.262 5.147 -29.457 1.00 88.38 187 ALA A C 1
ATOM 1503 O O . ALA A 1 187 ? 10.448 5.548 -28.628 1.00 88.38 187 ALA A O 1
ATOM 1504 N N . VAL A 1 188 ? 11.625 3.862 -29.542 1.00 89.50 188 VAL A N 1
ATOM 1505 C CA . VAL A 1 188 ? 11.110 2.813 -28.648 1.00 89.50 188 VAL A CA 1
ATOM 1506 C C . VAL A 1 188 ? 11.493 3.081 -27.188 1.00 89.50 188 VAL A C 1
ATOM 1508 O O . VAL A 1 188 ? 10.637 2.979 -26.313 1.00 89.50 188 VAL A O 1
ATOM 1511 N N . ILE A 1 189 ? 12.745 3.468 -26.912 1.00 85.88 189 ILE A N 1
ATOM 1512 C CA . ILE A 1 189 ? 13.198 3.788 -25.547 1.00 85.88 189 ILE A CA 1
ATOM 1513 C C . ILE A 1 189 ? 12.455 5.008 -24.986 1.00 85.88 189 ILE A C 1
ATOM 1515 O O . ILE A 1 189 ? 12.014 4.977 -23.840 1.00 85.88 189 ILE A O 1
ATOM 1519 N N . GLU A 1 190 ? 12.282 6.072 -25.774 1.00 89.56 190 GLU A N 1
ATOM 1520 C CA . GLU A 1 190 ? 11.555 7.269 -25.330 1.00 89.56 190 GLU A CA 1
ATOM 1521 C C . GLU A 1 190 ? 10.073 6.976 -25.062 1.00 89.56 190 GLU A C 1
ATOM 1523 O O . GLU A 1 190 ? 9.532 7.424 -24.050 1.00 89.56 190 GLU A O 1
ATOM 1528 N N . ALA A 1 191 ? 9.432 6.158 -25.902 1.00 92.69 191 ALA A N 1
ATOM 1529 C CA . ALA A 1 191 ? 8.069 5.695 -25.656 1.00 92.69 191 ALA A CA 1
ATOM 1530 C C . ALA A 1 191 ? 7.972 4.858 -24.366 1.00 92.69 191 ALA A C 1
ATOM 1532 O O . ALA A 1 191 ? 7.058 5.066 -23.565 1.00 92.69 191 ALA A O 1
ATOM 1533 N N . ALA A 1 192 ? 8.933 3.957 -24.129 1.00 88.31 192 ALA A N 1
ATOM 1534 C CA . ALA A 1 192 ? 8.998 3.165 -22.903 1.00 88.31 192 ALA A CA 1
ATOM 1535 C C . ALA A 1 192 ? 9.174 4.052 -21.659 1.00 88.31 192 ALA A C 1
ATOM 1537 O O . ALA A 1 192 ? 8.437 3.887 -20.690 1.00 88.31 192 ALA A O 1
ATOM 1538 N N . LYS A 1 193 ? 10.074 5.046 -21.699 1.00 92.44 193 LYS A N 1
ATOM 1539 C CA . LYS A 1 193 ? 10.250 6.020 -20.607 1.00 92.44 193 LYS A CA 1
ATOM 1540 C C . LYS A 1 193 ? 8.961 6.772 -20.301 1.00 92.44 193 LYS A C 1
ATOM 1542 O O . LYS A 1 193 ? 8.571 6.845 -19.143 1.00 92.44 193 LYS A O 1
ATOM 1547 N N . ALA A 1 194 ? 8.280 7.293 -21.322 1.00 93.19 194 ALA A N 1
ATOM 1548 C CA . ALA A 1 194 ? 7.021 8.009 -21.131 1.00 93.19 194 ALA A CA 1
ATOM 1549 C C . ALA A 1 194 ? 5.942 7.119 -20.483 1.00 93.19 194 ALA A C 1
ATOM 1551 O O . ALA A 1 194 ? 5.195 7.573 -19.614 1.00 93.19 194 ALA A O 1
ATOM 1552 N N . ALA A 1 195 ? 5.880 5.839 -20.865 1.00 93.25 195 ALA A N 1
ATOM 1553 C CA . ALA A 1 195 ? 4.976 4.873 -20.250 1.00 93.25 195 ALA A CA 1
ATOM 1554 C C . ALA A 1 195 ? 5.345 4.569 -18.785 1.00 93.25 195 ALA A C 1
ATOM 1556 O O . ALA A 1 195 ? 4.455 4.537 -17.931 1.00 93.25 195 ALA A O 1
ATOM 1557 N N . ILE A 1 196 ? 6.636 4.389 -18.480 1.00 92.25 196 ILE A N 1
ATOM 1558 C CA . ILE A 1 196 ? 7.136 4.166 -17.114 1.00 92.25 196 ILE A CA 1
ATOM 1559 C C . ILE A 1 196 ? 6.832 5.376 -16.227 1.00 92.25 196 ILE A C 1
ATOM 1561 O O . ILE A 1 196 ? 6.286 5.194 -15.143 1.00 92.25 196 ILE A O 1
ATOM 1565 N N . GLU A 1 197 ? 7.094 6.598 -16.695 1.00 94.69 197 GLU A N 1
ATOM 1566 C CA . GLU A 1 197 ? 6.808 7.832 -15.949 1.00 94.69 197 GLU A CA 1
ATOM 1567 C C . GLU A 1 197 ? 5.317 7.977 -15.644 1.00 94.69 197 GLU A C 1
ATOM 1569 O O . GLU A 1 197 ? 4.925 8.191 -14.498 1.00 94.69 197 GLU A O 1
ATOM 1574 N N . LYS A 1 198 ? 4.452 7.745 -16.640 1.00 95.88 198 LYS A N 1
ATOM 1575 C CA . LYS A 1 198 ? 2.999 7.739 -16.428 1.00 95.88 198 LYS A CA 1
ATOM 1576 C C . LYS A 1 198 ? 2.587 6.707 -15.373 1.00 95.88 198 LYS A C 1
ATOM 1578 O O . LYS A 1 198 ? 1.769 7.002 -14.498 1.00 95.88 198 LYS A O 1
ATOM 1583 N N . ASN A 1 199 ? 3.150 5.500 -15.441 1.00 93.94 199 ASN A N 1
ATOM 1584 C CA . ASN A 1 199 ? 2.888 4.440 -14.469 1.00 93.94 199 ASN A CA 1
ATOM 1585 C C . ASN A 1 199 ? 3.409 4.797 -13.070 1.00 93.94 199 ASN A C 1
ATOM 1587 O O . ASN A 1 199 ? 2.746 4.477 -12.079 1.00 93.94 199 ASN A O 1
ATOM 1591 N N . LYS A 1 200 ? 4.562 5.465 -12.981 1.00 94.50 200 LYS A N 1
ATOM 1592 C CA . LYS A 1 200 ? 5.155 5.953 -11.735 1.00 94.50 200 LYS A CA 1
ATOM 1593 C C . LYS A 1 200 ? 4.256 6.999 -11.092 1.00 94.50 200 LYS A C 1
ATOM 1595 O O . LYS A 1 200 ? 3.820 6.768 -9.970 1.00 94.50 200 LYS A O 1
ATOM 1600 N N . THR A 1 201 ? 3.847 8.038 -11.821 1.00 96.06 201 THR A N 1
ATOM 1601 C CA . THR A 1 201 ? 2.922 9.067 -11.313 1.00 96.06 201 THR A CA 1
ATOM 1602 C C . THR A 1 201 ? 1.602 8.468 -10.823 1.00 96.06 201 THR A C 1
ATOM 1604 O O . THR A 1 201 ? 1.140 8.786 -9.727 1.00 96.06 201 THR A O 1
ATOM 1607 N N . ALA A 1 202 ? 0.999 7.547 -11.582 1.00 95.25 202 ALA A N 1
ATOM 1608 C CA . ALA A 1 202 ? -0.225 6.869 -11.148 1.00 95.25 202 ALA A CA 1
ATOM 1609 C C . ALA A 1 202 ? -0.007 6.025 -9.875 1.00 95.25 202 ALA A C 1
ATOM 1611 O O . ALA A 1 202 ? -0.879 5.944 -9.006 1.00 95.25 202 ALA A O 1
ATOM 1612 N N . THR A 1 203 ? 1.165 5.397 -9.743 1.00 93.81 203 THR A N 1
ATOM 1613 C CA . THR A 1 203 ? 1.525 4.604 -8.560 1.00 93.81 203 THR A CA 1
ATOM 1614 C C . THR A 1 203 ? 1.813 5.501 -7.349 1.00 93.81 203 THR A C 1
ATOM 1616 O O . THR A 1 203 ? 1.412 5.148 -6.245 1.00 93.81 203 THR A O 1
ATOM 1619 N N . GLU A 1 204 ? 2.413 6.679 -7.534 1.00 95.75 204 GLU A N 1
ATOM 1620 C CA . GLU A 1 204 ? 2.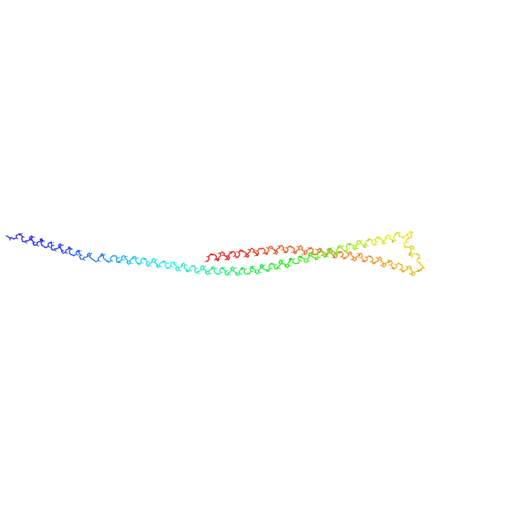639 7.678 -6.477 1.00 95.75 204 GLU A CA 1
ATOM 1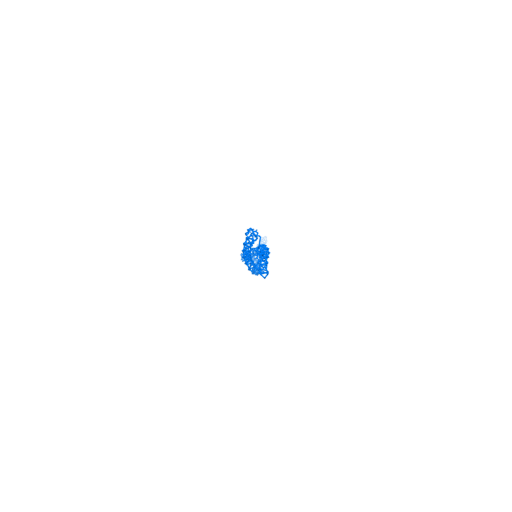621 C C . GLU A 1 204 ? 1.319 8.231 -5.938 1.00 95.75 204 GLU A C 1
ATOM 1623 O O . GLU A 1 204 ? 1.110 8.266 -4.727 1.00 95.75 204 GLU A O 1
ATOM 1628 N N . GLN A 1 205 ? 0.376 8.577 -6.820 1.00 96.06 205 GLN A N 1
ATOM 1629 C CA . GLN A 1 205 ? -0.970 8.995 -6.411 1.00 96.06 205 GLN A CA 1
ATOM 1630 C C . GLN A 1 205 ? -1.665 7.905 -5.591 1.00 96.06 205 GLN A C 1
ATOM 1632 O O . GLN A 1 205 ? -2.242 8.171 -4.535 1.00 96.06 205 GLN A O 1
ATOM 1637 N N . LYS A 1 206 ? -1.561 6.649 -6.040 1.00 95.19 206 LYS A N 1
ATOM 1638 C CA . LYS A 1 206 ? -2.079 5.501 -5.293 1.00 95.19 206 LYS A CA 1
ATOM 1639 C C . LYS A 1 206 ? -1.391 5.351 -3.933 1.00 95.19 206 LYS A C 1
ATOM 1641 O O . LYS A 1 206 ? -2.080 5.071 -2.957 1.00 95.19 206 LYS A O 1
ATOM 1646 N N . GLN A 1 207 ? -0.077 5.551 -3.853 1.00 95.94 207 GLN A N 1
ATOM 1647 C CA . GLN A 1 207 ? 0.685 5.490 -2.603 1.00 95.94 207 GLN A CA 1
ATOM 1648 C C . GLN A 1 207 ? 0.196 6.536 -1.596 1.00 95.94 207 GLN A C 1
ATOM 1650 O O . GLN A 1 207 ? -0.029 6.201 -0.436 1.00 95.94 207 GLN A O 1
ATOM 1655 N N . VAL A 1 208 ? -0.041 7.775 -2.037 1.00 97.12 208 VAL A N 1
ATOM 1656 C CA . VAL A 1 208 ? -0.577 8.848 -1.181 1.00 97.12 208 VAL A CA 1
ATOM 1657 C C . VAL A 1 208 ? -1.944 8.469 -0.607 1.00 97.12 208 VAL A C 1
ATOM 1659 O O . VAL A 1 208 ? -2.170 8.607 0.596 1.00 97.12 208 VAL A O 1
ATOM 1662 N N . ILE A 1 209 ? -2.842 7.935 -1.440 1.00 96.38 209 ILE A N 1
ATOM 1663 C CA . ILE A 1 209 ? -4.172 7.488 -0.998 1.00 96.38 209 ILE A CA 1
ATOM 1664 C C . ILE A 1 209 ? -4.054 6.353 0.029 1.00 96.38 209 ILE A C 1
ATOM 1666 O O . ILE A 1 209 ? -4.754 6.361 1.040 1.00 96.38 209 ILE A O 1
ATOM 1670 N N . LEU A 1 210 ? -3.160 5.387 -0.202 1.00 96.06 210 LEU A N 1
ATOM 1671 C CA . LEU A 1 210 ? -2.950 4.268 0.719 1.00 96.06 210 LEU A CA 1
ATOM 1672 C C . LEU A 1 210 ? -2.385 4.714 2.067 1.00 96.06 210 LEU A C 1
ATOM 1674 O O . LEU A 1 210 ? -2.870 4.247 3.092 1.00 96.06 210 LEU A O 1
ATOM 1678 N N . LEU A 1 211 ? -1.429 5.644 2.075 1.00 96.19 211 LEU A N 1
ATOM 1679 C CA . LEU A 1 211 ? -0.881 6.217 3.306 1.00 96.19 211 LEU A CA 1
ATOM 1680 C C . LEU A 1 211 ? -1.942 6.993 4.095 1.00 96.19 211 LEU A C 1
ATOM 1682 O O . LEU A 1 211 ? -2.008 6.886 5.318 1.00 96.19 211 LEU A O 1
ATOM 1686 N N . SER A 1 212 ? -2.801 7.750 3.407 1.00 96.62 212 SER A N 1
ATOM 1687 C CA . SER A 1 212 ? -3.920 8.448 4.047 1.00 96.62 212 SER A CA 1
ATOM 1688 C C . SER A 1 212 ? -4.901 7.467 4.698 1.00 96.62 212 SER A C 1
ATOM 1690 O O . SER A 1 212 ? -5.283 7.655 5.854 1.00 96.62 212 SER A O 1
ATOM 1692 N N . GLU A 1 213 ? -5.252 6.389 3.995 1.00 94.94 213 GLU A N 1
ATOM 1693 C CA . GLU A 1 213 ? -6.141 5.354 4.521 1.00 94.94 213 GLU A CA 1
ATOM 1694 C C . GLU A 1 213 ? -5.506 4.583 5.688 1.00 94.94 213 GLU A C 1
ATOM 1696 O O . GLU A 1 213 ? -6.162 4.350 6.701 1.00 94.94 213 GLU A O 1
ATOM 1701 N N . GLU A 1 214 ? -4.219 4.242 5.598 1.00 96.62 214 GLU A N 1
ATOM 1702 C CA . GLU A 1 214 ? -3.470 3.607 6.686 1.00 96.62 214 GLU A CA 1
ATOM 1703 C C . GLU A 1 214 ? -3.483 4.472 7.953 1.00 96.62 214 GLU A C 1
ATOM 1705 O O . GLU A 1 214 ? -3.805 3.972 9.033 1.00 96.62 214 GLU A O 1
ATOM 1710 N N . ASN A 1 215 ? -3.221 5.777 7.821 1.00 96.50 215 ASN A N 1
ATOM 1711 C CA . ASN A 1 215 ? -3.256 6.722 8.939 1.00 96.50 215 ASN A CA 1
ATOM 1712 C C . ASN A 1 215 ? -4.656 6.840 9.555 1.00 96.50 215 ASN A C 1
ATOM 1714 O O . ASN A 1 215 ? -4.791 6.863 10.778 1.00 96.50 215 ASN A O 1
ATOM 1718 N N . ARG A 1 216 ? -5.706 6.862 8.725 1.00 96.81 216 ARG A N 1
ATOM 1719 C CA . ARG A 1 216 ? -7.104 6.896 9.182 1.00 96.81 216 ARG A CA 1
ATOM 1720 C C . ARG A 1 216 ? -7.484 5.632 9.959 1.00 96.81 216 ARG A C 1
ATOM 1722 O O . ARG A 1 216 ? -8.187 5.700 10.966 1.00 96.81 216 ARG A O 1
ATOM 1729 N N . ILE A 1 217 ? -7.035 4.464 9.504 1.00 96.12 217 ILE A N 1
ATOM 1730 C CA . ILE A 1 217 ? -7.271 3.195 10.207 1.00 96.12 217 ILE A CA 1
ATOM 1731 C C . ILE A 1 217 ? -6.454 3.150 11.509 1.00 96.12 217 ILE A C 1
ATOM 1733 O O . ILE A 1 217 ? -6.953 2.683 12.537 1.00 96.12 217 ILE A O 1
ATOM 1737 N N . ALA A 1 218 ? -5.222 3.663 11.500 1.00 96.81 218 ALA A N 1
ATOM 1738 C CA . ALA A 1 218 ? -4.385 3.753 12.692 1.00 96.81 218 ALA A CA 1
ATOM 1739 C C . ALA A 1 218 ? -5.017 4.654 13.764 1.00 96.81 218 ALA A C 1
ATOM 1741 O O . ALA A 1 218 ? -5.102 4.238 14.920 1.00 96.81 218 ALA A O 1
ATOM 1742 N N . SER A 1 219 ? -5.539 5.830 13.392 1.00 96.50 219 SER A N 1
ATOM 1743 C CA . SER A 1 219 ? -6.237 6.714 14.335 1.00 96.50 219 SER A CA 1
ATOM 1744 C C . SER A 1 219 ? -7.490 6.048 14.905 1.00 96.50 219 SER A C 1
ATOM 1746 O O . SER A 1 219 ? -7.668 6.025 16.119 1.00 96.50 219 SER A O 1
ATOM 1748 N N . LEU A 1 220 ? -8.292 5.387 14.060 1.00 96.38 220 LEU A N 1
ATOM 1749 C CA . LEU A 1 220 ? -9.465 4.634 14.510 1.00 96.38 220 LEU A CA 1
ATOM 1750 C C . LEU A 1 220 ? -9.095 3.510 15.493 1.00 96.38 220 LEU A C 1
ATOM 1752 O O . LEU A 1 220 ? -9.833 3.250 16.440 1.00 96.38 220 LEU A O 1
ATOM 1756 N N . THR A 1 221 ? -7.956 2.845 15.284 1.00 95.50 221 THR A N 1
ATOM 1757 C CA . THR A 1 221 ? -7.456 1.812 16.206 1.00 95.50 221 THR A CA 1
ATOM 1758 C C . THR A 1 221 ? -7.149 2.408 17.579 1.00 95.50 221 THR A C 1
ATOM 1760 O O . THR A 1 221 ? -7.517 1.822 18.595 1.00 95.50 221 THR A O 1
ATOM 1763 N N . VAL A 1 222 ? -6.504 3.578 17.612 1.00 97.19 222 VAL A N 1
ATOM 1764 C CA . VAL A 1 222 ? -6.181 4.295 18.854 1.00 97.19 222 VAL A CA 1
ATOM 1765 C C . VAL A 1 222 ? -7.451 4.752 19.570 1.00 97.19 222 VAL A C 1
ATOM 1767 O O . VAL A 1 222 ? -7.566 4.557 20.778 1.00 97.19 222 VAL A O 1
ATOM 1770 N N . ASP A 1 223 ? -8.423 5.306 18.846 1.00 96.06 223 ASP A N 1
ATOM 1771 C CA . ASP A 1 223 ? -9.679 5.780 19.435 1.00 96.06 223 ASP A CA 1
ATOM 1772 C C . ASP A 1 223 ? -10.499 4.632 20.034 1.00 96.06 223 ASP A C 1
ATOM 1774 O O . ASP A 1 223 ? -11.026 4.754 21.139 1.00 96.06 223 ASP A O 1
ATOM 1778 N N . LEU A 1 224 ? -10.561 3.486 19.348 1.00 95.25 224 LEU A N 1
ATOM 1779 C CA . LEU A 1 224 ? -11.229 2.293 19.871 1.00 95.25 224 LEU A CA 1
ATOM 1780 C C . LEU A 1 224 ? -10.517 1.715 21.095 1.00 95.25 224 LEU A C 1
ATOM 1782 O O . LEU A 1 224 ? -11.183 1.230 22.007 1.00 95.25 224 LEU A O 1
ATOM 1786 N N . GLN A 1 225 ? -9.184 1.778 21.133 1.00 93.56 225 GLN A N 1
ATOM 1787 C CA . GLN A 1 225 ? -8.423 1.352 22.304 1.00 93.56 225 GLN A CA 1
ATOM 1788 C C . GLN A 1 225 ? -8.729 2.260 23.500 1.00 93.56 225 GLN A C 1
ATOM 1790 O O . GLN A 1 225 ? -9.081 1.754 24.558 1.00 93.56 225 GLN A O 1
ATOM 1795 N N . LYS A 1 226 ? -8.730 3.585 23.305 1.00 95.31 226 LYS A N 1
ATOM 1796 C CA . LYS A 1 226 ? -9.113 4.547 24.349 1.00 95.31 226 LYS A CA 1
ATOM 1797 C C . LYS A 1 226 ? -10.537 4.328 24.857 1.00 95.31 226 LYS A C 1
ATOM 1799 O O . LYS A 1 226 ? -10.753 4.365 26.060 1.00 95.31 226 LYS A O 1
ATOM 1804 N N . GLN A 1 227 ? -11.499 4.078 23.962 1.00 93.56 227 GLN A N 1
ATOM 1805 C CA . GLN A 1 227 ? -12.880 3.773 24.358 1.00 93.56 227 GLN A CA 1
ATOM 1806 C C . GLN A 1 227 ? -12.961 2.503 25.208 1.00 93.56 227 GLN A C 1
ATOM 1808 O O . GLN A 1 227 ? -13.690 2.471 26.199 1.00 93.56 227 GLN A O 1
ATOM 1813 N N . LYS A 1 228 ? -12.199 1.465 24.839 1.00 91.62 228 LYS A N 1
ATOM 1814 C CA . LYS A 1 228 ? -12.115 0.231 25.621 1.00 91.62 228 LYS A CA 1
ATOM 1815 C C . LYS A 1 228 ? -11.545 0.495 27.015 1.00 91.62 228 LYS A C 1
ATOM 1817 O O . LYS A 1 228 ? -12.121 0.027 27.991 1.00 91.62 228 LYS A O 1
ATOM 1822 N N . ASP A 1 229 ? -10.451 1.245 27.095 1.00 92.75 229 ASP A N 1
ATOM 1823 C CA . ASP A 1 229 ? -9.760 1.533 28.353 1.00 92.75 229 ASP A CA 1
ATOM 1824 C C . ASP A 1 229 ? -10.641 2.398 29.273 1.00 92.75 229 ASP A C 1
ATOM 1826 O O . ASP A 1 229 ? -10.813 2.066 30.441 1.00 92.75 229 ASP A O 1
ATOM 1830 N N . SER A 1 230 ? -11.326 3.415 28.730 1.00 91.19 230 SER A N 1
ATOM 1831 C CA . SER A 1 230 ? -12.270 4.236 29.505 1.00 91.19 230 SER A CA 1
ATOM 1832 C C . SER A 1 230 ? -13.462 3.445 30.042 1.00 91.19 230 SER A C 1
ATOM 1834 O O . SER A 1 230 ? -13.970 3.752 31.113 1.00 91.19 230 SER A O 1
ATOM 1836 N N . LEU A 1 231 ? -13.921 2.431 29.301 1.00 89.31 231 LEU A N 1
ATOM 1837 C CA . LEU A 1 231 ? -15.014 1.573 29.750 1.00 89.31 231 LEU A CA 1
ATOM 1838 C C . LEU A 1 231 ? -14.548 0.625 30.862 1.00 89.31 231 LEU A C 1
ATOM 1840 O O . LEU A 1 231 ? -15.311 0.350 31.779 1.00 89.31 231 LEU A O 1
ATOM 1844 N N . ALA A 1 232 ? -13.295 0.167 30.803 1.00 86.38 232 ALA A N 1
ATOM 1845 C CA . ALA A 1 232 ? -12.694 -0.644 31.856 1.00 86.38 232 ALA A CA 1
ATOM 1846 C C . ALA A 1 232 ? -12.460 0.149 33.155 1.00 86.38 232 ALA A C 1
ATOM 1848 O O . ALA A 1 232 ? -12.539 -0.434 34.226 1.00 86.38 232 ALA A O 1
ATOM 1849 N N . GLU A 1 233 ? -12.198 1.459 33.077 1.00 87.62 233 GLU A N 1
ATOM 1850 C CA . GLU A 1 233 ? -12.066 2.340 34.252 1.00 87.62 233 GLU A CA 1
ATOM 1851 C C . GLU A 1 233 ? -13.408 2.691 34.919 1.00 87.62 233 GLU A C 1
ATOM 1853 O O . GLU A 1 233 ? -13.431 3.132 36.067 1.00 87.62 233 GLU A O 1
ATOM 1858 N N . GLN A 1 234 ? -14.524 2.545 34.198 1.00 78.56 234 GLN A N 1
ATOM 1859 C CA . GLN A 1 234 ? -15.873 2.837 34.699 1.00 78.56 234 GLN A CA 1
ATOM 1860 C C . GLN A 1 234 ? -16.519 1.664 35.452 1.00 78.56 234 GLN A C 1
ATOM 1862 O O . GLN A 1 234 ? -17.566 1.863 36.073 1.00 78.56 234 GLN A O 1
ATOM 1867 N N . LEU A 1 235 ? -15.921 0.471 35.376 1.00 65.12 235 LEU A N 1
ATOM 1868 C CA . LEU A 1 235 ? -16.357 -0.758 36.046 1.00 65.12 235 LEU A CA 1
ATOM 1869 C C . LEU A 1 235 ? -15.577 -0.995 37.341 1.00 65.12 235 LEU A C 1
ATOM 1871 O O . LEU A 1 235 ? -16.219 -1.447 38.317 1.00 65.12 235 LEU A O 1
#

Mean predicted aligned error: 14.63 Å

Nearest PDB structures (foldseek):
  3zx6-assembly1_B  TM=5.140E-01  e=2.408E-02  Archaeoglobus fulgidus DSM 4304
  3g6b-assembly1_A  TM=6.736E-01  e=1.782E-01  Thermotoga maritima
  3zx6-assembly1_A  TM=4.736E-01  e=6.740E-02  Archaeoglobus fulgidus DSM 4304
  3ja6-assembly1_I  TM=4.118E-01  e=1.264E-01  Escherichia coli
  3ja6-assembly1_H  TM=3.221E-01  e=2.815E-01  Escherichia coli